Protein AF-A0A8H4V186-F1 (afdb_monomer_lite)

Structure (mmCIF, N/CA/C/O backbone):
data_AF-A0A8H4V186-F1
#
_entry.id   AF-A0A8H4V186-F1
#
loop_
_atom_site.group_PDB
_atom_site.id
_atom_site.type_symbol
_atom_site.label_atom_id
_atom_site.label_alt_id
_atom_site.label_comp_id
_atom_site.label_asym_id
_atom_site.label_entity_id
_atom_site.label_seq_id
_atom_site.pdbx_PDB_ins_code
_atom_site.Cartn_x
_atom_site.Cartn_y
_atom_site.Cartn_z
_atom_site.occupancy
_atom_site.B_iso_or_equiv
_atom_site.auth_seq_id
_atom_site.auth_comp_id
_atom_site.auth_asym_id
_atom_site.auth_atom_id
_atom_site.pdbx_PDB_model_num
ATOM 1 N N . MET A 1 1 ? -5.529 -63.608 -5.246 1.00 42.75 1 MET A N 1
ATOM 2 C CA . MET A 1 1 ? -4.252 -63.054 -4.757 1.00 42.75 1 MET A CA 1
ATOM 3 C C . MET A 1 1 ? -4.586 -61.781 -4.015 1.00 42.75 1 MET A C 1
ATOM 5 O O . MET A 1 1 ? -4.747 -60.733 -4.624 1.00 42.75 1 MET A O 1
ATOM 9 N N . GLU A 1 2 ? -4.836 -61.939 -2.723 1.00 37.94 2 GLU A N 1
ATOM 10 C CA . GLU A 1 2 ? -5.077 -60.856 -1.779 1.00 37.94 2 GLU A CA 1
ATOM 11 C C . GLU A 1 2 ? -3.728 -60.257 -1.381 1.00 37.94 2 GLU A C 1
ATOM 13 O O . GLU A 1 2 ? -2.814 -60.985 -0.999 1.00 37.94 2 GLU A O 1
ATOM 18 N N . THR A 1 3 ? -3.597 -58.937 -1.460 1.00 42.38 3 THR A N 1
ATOM 19 C CA . THR A 1 3 ? -2.503 -58.208 -0.813 1.00 42.38 3 THR A CA 1
ATOM 20 C C . THR A 1 3 ? -3.117 -57.164 0.101 1.00 42.38 3 THR A C 1
ATOM 22 O O . THR A 1 3 ? -3.536 -56.091 -0.327 1.00 42.38 3 THR A O 1
ATOM 25 N N . LEU A 1 4 ? -3.210 -57.564 1.366 1.00 40.91 4 LEU A N 1
ATOM 26 C CA . LEU A 1 4 ? -3.567 -56.777 2.532 1.00 40.91 4 LEU A CA 1
ATOM 27 C C . LEU A 1 4 ? -2.347 -55.930 2.938 1.00 40.91 4 LEU A C 1
ATOM 29 O O . LEU A 1 4 ? -1.274 -56.490 3.154 1.00 40.91 4 LEU A O 1
ATOM 33 N N . ALA A 1 5 ? -2.500 -54.615 3.089 1.00 37.19 5 ALA A N 1
ATOM 34 C CA . ALA A 1 5 ? -1.599 -53.809 3.915 1.00 37.19 5 ALA A CA 1
ATOM 35 C C . ALA A 1 5 ? -2.348 -52.580 4.453 1.00 37.19 5 ALA A C 1
ATOM 37 O O . ALA A 1 5 ? -2.786 -51.709 3.705 1.00 37.19 5 ALA A O 1
ATOM 38 N N . GLN A 1 6 ? -2.533 -52.586 5.771 1.00 40.41 6 GLN A N 1
ATOM 39 C CA . GLN A 1 6 ? -3.163 -51.563 6.606 1.00 40.41 6 GLN A CA 1
ATOM 40 C C . GLN A 1 6 ? -2.211 -50.376 6.904 1.00 40.41 6 GLN A C 1
ATOM 42 O O . GLN A 1 6 ? -1.024 -50.452 6.584 1.00 40.41 6 GLN A O 1
ATOM 47 N N . PRO A 1 7 ? -2.721 -49.268 7.485 1.00 40.41 7 PRO A N 1
ATOM 48 C CA . PRO A 1 7 ? -2.101 -47.946 7.423 1.00 40.41 7 PRO A CA 1
ATOM 49 C C . PRO A 1 7 ? -1.107 -47.690 8.565 1.00 40.41 7 PRO A C 1
ATOM 51 O O . PRO A 1 7 ? -1.318 -48.122 9.695 1.00 40.41 7 PRO A O 1
ATOM 54 N N . TYR A 1 8 ? -0.068 -46.899 8.292 1.00 31.50 8 TYR A N 1
ATOM 55 C CA . TYR A 1 8 ? 0.766 -46.298 9.332 1.00 31.50 8 TYR A CA 1
ATOM 56 C C . TYR A 1 8 ? 0.239 -44.902 9.680 1.00 31.50 8 TYR A C 1
ATOM 58 O O . TYR A 1 8 ? 0.340 -43.971 8.884 1.00 31.50 8 TYR A O 1
ATOM 66 N N . ALA A 1 9 ? -0.291 -44.766 10.894 1.00 36.78 9 ALA A N 1
ATOM 67 C CA . ALA A 1 9 ? -0.361 -43.506 11.618 1.00 36.78 9 ALA A CA 1
ATOM 68 C C . ALA A 1 9 ? 0.677 -43.566 12.746 1.00 36.78 9 ALA A C 1
ATOM 70 O O . ALA A 1 9 ? 0.592 -44.438 13.606 1.00 36.78 9 ALA A O 1
ATOM 71 N N . VAL A 1 10 ? 1.637 -42.640 12.748 1.00 31.62 10 VAL A N 1
ATOM 72 C CA . VAL A 1 10 ? 2.411 -42.276 13.940 1.00 31.62 10 VAL A CA 1
ATOM 73 C C . VAL A 1 10 ? 2.514 -40.757 13.952 1.00 31.62 10 VAL A C 1
ATOM 75 O O . VAL A 1 10 ? 3.173 -40.139 13.121 1.00 31.62 10 VAL A O 1
ATOM 78 N N . SER A 1 11 ? 1.771 -40.173 14.881 1.00 37.28 11 SER A N 1
ATOM 79 C CA . SER A 1 11 ? 1.981 -38.842 15.424 1.00 37.28 11 SER A CA 1
ATOM 80 C C . SER A 1 11 ? 3.366 -38.754 16.059 1.00 37.28 11 SER A C 1
ATOM 82 O O . SER A 1 11 ? 3.640 -39.541 16.961 1.00 37.28 11 SER A O 1
ATOM 84 N N . ASP A 1 12 ? 4.168 -37.758 15.689 1.00 28.86 12 ASP A N 1
ATOM 85 C CA . ASP A 1 12 ? 5.253 -37.286 16.547 1.00 28.86 12 ASP A CA 1
ATOM 86 C C . ASP A 1 12 ? 5.125 -35.781 16.773 1.00 28.86 12 ASP A C 1
ATOM 88 O O . ASP A 1 12 ? 5.196 -34.950 15.868 1.00 28.86 12 ASP A O 1
ATOM 92 N N . SER A 1 13 ? 4.872 -35.470 18.041 1.00 34.59 13 SER A N 1
ATOM 93 C CA . SER A 1 13 ? 4.823 -34.138 18.617 1.00 34.59 13 SER A CA 1
ATOM 94 C C . SER A 1 13 ? 6.245 -33.765 19.018 1.00 34.59 13 SER A C 1
ATOM 96 O O . SER A 1 13 ? 6.800 -34.377 19.926 1.00 34.59 13 SER A O 1
ATOM 98 N N . LEU A 1 14 ? 6.839 -32.758 18.380 1.00 28.94 14 LEU A N 1
ATOM 99 C CA . LEU A 1 14 ? 8.107 -32.187 18.834 1.00 28.94 14 LEU A CA 1
ATOM 100 C C . LEU A 1 14 ? 7.885 -30.761 19.326 1.00 28.94 14 LEU A C 1
ATOM 102 O O . LEU A 1 14 ? 8.044 -29.774 18.612 1.00 28.94 14 LEU A O 1
ATOM 106 N N . SER A 1 15 ? 7.516 -30.692 20.602 1.00 31.23 15 SER A N 1
ATOM 107 C CA . SER A 1 15 ? 7.659 -29.523 21.458 1.00 31.23 15 SER A CA 1
ATOM 108 C C . SER A 1 15 ? 9.146 -29.188 21.594 1.00 31.23 15 SER A C 1
ATOM 110 O O . SER A 1 15 ? 9.894 -29.953 22.199 1.00 31.23 15 SER A O 1
ATOM 112 N N . SER A 1 16 ? 9.588 -28.045 21.066 1.00 30.19 16 SER A N 1
ATOM 113 C CA . SER A 1 16 ? 10.906 -27.490 21.392 1.00 30.19 16 SER A CA 1
ATOM 114 C C . SER A 1 16 ? 10.733 -26.298 22.326 1.00 30.19 16 SER A C 1
ATOM 116 O O . SER A 1 16 ? 10.501 -25.165 21.905 1.00 30.19 16 SER A O 1
ATOM 118 N N . SER A 1 17 ? 10.803 -26.589 23.624 1.00 34.62 17 SER A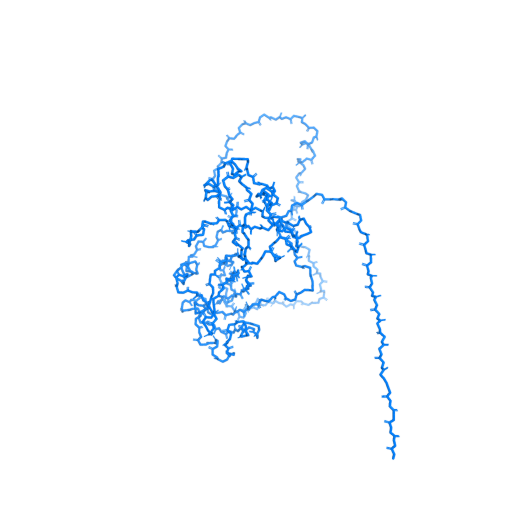 N 1
ATOM 119 C CA . SER A 1 17 ? 10.936 -25.598 24.687 1.00 34.62 17 SER A CA 1
ATOM 120 C C . SER A 1 17 ? 12.365 -25.055 24.682 1.00 34.62 17 SER A C 1
ATOM 122 O O . SER A 1 17 ? 13.283 -25.705 25.172 1.00 34.62 17 SER A O 1
ATOM 124 N N . GLY A 1 18 ? 12.551 -23.859 24.128 1.00 30.62 18 GLY A N 1
ATOM 125 C CA . GLY A 1 18 ? 13.796 -23.097 24.209 1.00 30.62 18 GLY A CA 1
ATOM 126 C C . GLY A 1 18 ? 13.624 -21.881 25.112 1.00 30.62 18 GLY A C 1
ATOM 127 O O . GLY A 1 18 ? 13.241 -20.808 24.656 1.00 30.62 18 GLY A O 1
ATOM 128 N N . TYR A 1 19 ? 13.892 -22.047 26.402 1.00 32.94 19 TYR A N 1
ATOM 129 C CA . TYR A 1 19 ? 14.037 -20.957 27.367 1.00 32.94 19 TYR A CA 1
ATOM 130 C C . TYR A 1 19 ? 15.329 -20.190 27.062 1.00 32.94 19 TYR A C 1
ATOM 132 O O . TYR A 1 19 ? 16.419 -20.716 27.253 1.00 32.94 19 TYR A O 1
ATOM 140 N N . ASN A 1 20 ? 15.215 -18.936 26.624 1.00 33.72 20 ASN A N 1
ATOM 141 C CA . ASN A 1 20 ? 16.343 -18.008 26.578 1.00 33.72 20 ASN A CA 1
ATOM 142 C C . ASN A 1 20 ? 16.031 -16.785 27.442 1.00 33.72 20 ASN A C 1
ATOM 144 O O . ASN A 1 20 ? 15.277 -15.891 27.063 1.00 33.72 20 ASN A O 1
ATOM 148 N N . LEU A 1 21 ? 16.631 -16.788 28.631 1.00 36.50 21 LEU A N 1
ATOM 149 C CA . LEU A 1 21 ? 16.758 -15.639 29.515 1.00 36.50 21 LEU A CA 1
ATOM 150 C C . LEU A 1 21 ? 17.850 -14.725 28.935 1.00 36.50 21 LEU A C 1
ATOM 152 O O . LEU A 1 21 ? 18.996 -15.145 28.800 1.00 36.50 21 LEU A O 1
ATOM 156 N N . GLY A 1 22 ? 17.514 -13.482 28.595 1.00 32.03 22 GLY A N 1
ATOM 157 C CA . GLY A 1 22 ? 18.489 -12.513 28.096 1.00 32.03 22 GLY A CA 1
ATOM 158 C C . GLY A 1 22 ? 17.950 -11.090 28.142 1.00 32.03 22 GLY A C 1
ATOM 159 O O . GLY A 1 22 ? 17.257 -10.656 27.229 1.00 32.03 22 GLY A O 1
ATOM 160 N N . LEU A 1 23 ? 18.264 -10.375 29.226 1.00 37.28 23 LEU A N 1
ATOM 161 C CA . LEU A 1 23 ? 18.124 -8.922 29.337 1.00 37.28 23 LEU A CA 1
ATOM 162 C C . LEU A 1 23 ? 19.010 -8.227 28.290 1.00 37.28 23 LEU A C 1
ATOM 164 O O . LEU A 1 23 ? 20.187 -8.559 28.166 1.00 37.28 23 LEU A O 1
ATOM 168 N N . GLY A 1 24 ? 18.486 -7.200 27.620 1.00 31.08 24 GLY A N 1
ATOM 169 C CA . GLY A 1 24 ? 19.298 -6.321 26.778 1.00 31.08 24 GLY A CA 1
ATOM 170 C C . GLY A 1 24 ? 18.474 -5.312 25.988 1.00 31.08 24 GLY A C 1
ATOM 171 O O . GLY A 1 24 ? 17.996 -5.607 24.901 1.00 31.08 24 GLY A O 1
ATOM 172 N N . MET A 1 25 ? 18.319 -4.116 26.553 1.00 46.72 25 MET A N 1
ATOM 173 C CA . MET A 1 25 ? 17.735 -2.926 25.928 1.00 46.72 25 MET A CA 1
ATOM 174 C C . MET A 1 25 ? 18.516 -2.537 24.653 1.00 46.72 25 MET A C 1
ATOM 176 O O . MET A 1 25 ? 19.736 -2.389 24.721 1.00 46.72 25 MET A O 1
ATOM 180 N N . GLY A 1 26 ? 17.843 -2.319 23.514 1.00 33.12 26 GLY A N 1
ATOM 181 C CA . GLY A 1 26 ? 18.504 -1.830 22.296 1.00 33.12 26 GLY A CA 1
ATOM 182 C C . GLY A 1 26 ? 17.586 -1.608 21.086 1.00 33.12 26 GLY A C 1
ATOM 183 O O . GLY A 1 26 ? 17.086 -2.559 20.505 1.00 33.12 26 GLY A O 1
ATOM 184 N N . SER A 1 27 ? 17.404 -0.331 20.729 1.00 36.41 27 SER A N 1
ATOM 185 C CA . SER A 1 27 ? 17.047 0.255 19.420 1.00 36.41 27 SER A CA 1
ATOM 186 C C . SER A 1 27 ? 16.319 -0.624 18.381 1.00 36.41 27 SER A C 1
ATOM 188 O O . SER A 1 27 ? 16.944 -1.338 17.599 1.00 36.41 27 SER A O 1
ATOM 190 N N . MET A 1 28 ? 14.997 -0.451 18.274 1.00 50.50 28 MET A N 1
ATOM 191 C CA . MET A 1 28 ? 14.173 -0.922 17.152 1.00 50.50 28 MET A CA 1
ATOM 192 C C . MET A 1 28 ? 14.378 -0.049 15.905 1.00 50.50 28 MET A C 1
ATOM 194 O O . MET A 1 28 ? 13.571 0.834 15.655 1.00 50.50 28 MET A O 1
ATOM 198 N N . LEU A 1 29 ? 15.414 -0.294 15.103 1.00 46.28 29 LEU A N 1
ATOM 199 C CA . LEU A 1 29 ? 15.411 0.051 13.674 1.00 46.28 29 LEU A CA 1
ATOM 200 C C . LEU A 1 29 ? 16.256 -0.992 12.929 1.00 46.28 29 LEU A C 1
ATOM 202 O O . LEU A 1 29 ? 17.431 -1.180 13.231 1.00 46.28 29 LEU A O 1
ATOM 206 N N . HIS A 1 30 ? 15.613 -1.664 11.973 1.00 42.31 30 HIS A N 1
ATOM 207 C CA . HIS A 1 30 ? 16.074 -2.807 11.174 1.00 42.31 30 HIS A CA 1
ATOM 208 C C . HIS A 1 30 ? 16.223 -4.145 11.907 1.00 42.31 30 HIS A C 1
ATOM 210 O O . HIS A 1 30 ? 17.310 -4.589 12.279 1.00 42.31 30 HIS A O 1
ATOM 216 N N . THR A 1 31 ? 15.104 -4.868 11.988 1.00 37.19 31 THR A N 1
ATOM 217 C CA . THR A 1 31 ? 15.139 -6.323 12.104 1.00 37.19 31 THR A CA 1
ATOM 218 C C . THR A 1 31 ? 15.677 -6.878 10.779 1.00 37.19 31 THR A C 1
ATOM 220 O O . THR A 1 31 ? 15.040 -6.820 9.729 1.00 37.19 31 THR A O 1
ATOM 223 N N . HIS A 1 32 ? 16.910 -7.382 10.786 1.00 43.81 32 HIS A N 1
ATOM 224 C CA . HIS A 1 32 ? 17.361 -8.250 9.708 1.00 43.81 32 HIS A CA 1
ATOM 225 C C . HIS A 1 32 ? 16.544 -9.539 9.799 1.00 43.81 32 HIS A C 1
ATOM 227 O O . HIS A 1 32 ? 16.705 -10.308 10.745 1.00 43.81 32 HIS A O 1
ATOM 233 N N . SER A 1 33 ? 15.642 -9.704 8.830 1.00 43.59 33 SER A N 1
ATOM 234 C CA . SER A 1 33 ? 14.854 -10.900 8.528 1.00 43.59 33 SER A CA 1
ATOM 235 C C . SER A 1 33 ? 15.490 -12.187 9.069 1.00 43.59 33 SER A C 1
ATOM 237 O O . SER A 1 33 ? 16.591 -12.594 8.679 1.00 43.59 33 SER A O 1
ATOM 239 N N . SER A 1 34 ? 14.797 -12.830 10.005 1.00 49.25 34 SER A N 1
ATOM 240 C CA . SER A 1 34 ? 15.124 -14.161 10.497 1.00 49.25 34 SER A CA 1
ATOM 241 C C . SER A 1 34 ? 14.909 -15.181 9.377 1.00 49.25 34 SER A C 1
ATOM 243 O O . SER A 1 34 ? 13.804 -15.666 9.197 1.00 49.25 34 SER A O 1
ATOM 245 N N . LYS A 1 35 ? 15.985 -15.448 8.629 1.00 47.91 35 LYS A N 1
ATOM 246 C CA . LYS A 1 35 ? 16.381 -16.570 7.742 1.00 47.91 35 LYS A CA 1
ATOM 247 C C . LYS A 1 35 ? 15.391 -17.591 7.141 1.00 47.91 35 LYS A C 1
ATOM 249 O O . LYS A 1 35 ? 15.849 -18.277 6.238 1.00 47.91 35 LYS A O 1
ATOM 254 N N . TRP A 1 36 ? 14.126 -17.739 7.527 1.00 43.75 36 TRP A N 1
ATOM 255 C CA . TRP A 1 36 ? 13.237 -18.771 6.972 1.00 43.75 36 TRP A CA 1
ATOM 256 C C . TRP A 1 36 ? 11.756 -18.372 6.968 1.00 43.75 36 TRP A C 1
ATOM 258 O O . TRP A 1 36 ? 10.909 -19.025 7.563 1.00 43.75 36 TRP A O 1
ATOM 268 N N . THR A 1 37 ? 11.451 -17.333 6.206 1.00 42.53 37 THR A N 1
ATOM 269 C CA . THR A 1 37 ? 10.237 -17.241 5.387 1.00 42.53 37 THR A CA 1
ATOM 270 C C . THR A 1 37 ? 10.683 -16.551 4.102 1.00 42.53 37 THR A C 1
ATOM 272 O O . THR A 1 37 ? 11.298 -15.485 4.194 1.00 42.53 37 THR A O 1
ATOM 275 N N . PRO A 1 38 ? 10.498 -17.136 2.903 1.00 50.81 38 PRO A N 1
ATOM 276 C CA . PRO A 1 38 ? 10.760 -16.388 1.685 1.00 50.81 38 PRO A CA 1
ATOM 277 C C . PRO A 1 38 ? 9.800 -15.201 1.699 1.00 50.81 38 PRO A C 1
ATOM 279 O O . PRO A 1 38 ? 8.596 -15.375 1.535 1.00 50.81 38 PRO A O 1
ATOM 282 N N . VAL A 1 39 ? 10.324 -14.005 1.982 1.00 56.41 39 VAL A N 1
ATOM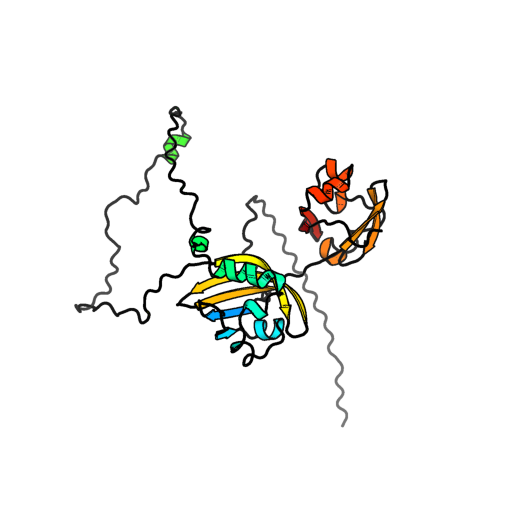 283 C CA . VAL A 1 39 ? 9.559 -12.771 1.811 1.00 56.41 39 VAL A CA 1
ATOM 284 C C . VAL A 1 39 ? 9.102 -12.789 0.362 1.00 56.41 39 VAL A C 1
ATOM 286 O O . VAL A 1 39 ? 9.916 -13.052 -0.530 1.00 56.41 39 VAL A O 1
ATOM 289 N N . SER A 1 40 ? 7.806 -12.594 0.139 1.00 73.75 40 SER A N 1
ATOM 290 C CA . SER A 1 40 ? 7.198 -12.624 -1.185 1.00 73.75 40 SER A CA 1
ATOM 291 C C . SER A 1 40 ? 7.657 -11.413 -2.021 1.00 73.75 40 SER A C 1
ATOM 293 O O . SER A 1 40 ? 6.878 -10.513 -2.311 1.00 73.75 40 SER A O 1
ATOM 295 N N . GLN A 1 41 ? 8.946 -11.360 -2.368 1.00 91.75 41 GLN A N 1
ATOM 296 C CA . GLN A 1 41 ? 9.604 -10.241 -3.035 1.00 91.75 41 GLN A CA 1
ATOM 297 C C . GLN A 1 41 ? 9.479 -10.374 -4.551 1.00 91.75 41 GLN A C 1
ATOM 299 O O . GLN A 1 41 ? 10.138 -11.202 -5.197 1.00 91.75 41 GLN A O 1
ATOM 304 N N . ALA A 1 42 ? 8.665 -9.509 -5.139 1.00 94.94 42 ALA A N 1
ATOM 305 C CA . ALA A 1 42 ? 8.644 -9.312 -6.574 1.00 94.94 42 ALA A CA 1
ATOM 306 C C . ALA A 1 42 ? 9.863 -8.466 -6.971 1.00 94.94 42 ALA A C 1
ATOM 308 O O . ALA A 1 42 ? 10.032 -7.335 -6.514 1.00 94.94 42 ALA A O 1
ATOM 309 N N . VAL A 1 43 ? 10.733 -9.021 -7.815 1.00 96.56 43 VAL A N 1
ATOM 310 C CA . VAL A 1 43 ? 11.964 -8.353 -8.249 1.00 96.56 43 VAL A CA 1
ATOM 311 C C . VAL A 1 43 ? 11.879 -8.039 -9.730 1.00 96.56 43 VAL A C 1
ATOM 313 O O . VAL A 1 43 ? 11.714 -8.943 -10.552 1.00 96.56 43 VAL A O 1
ATOM 316 N N . PHE A 1 44 ? 12.078 -6.768 -10.072 1.00 97.38 44 PHE A N 1
ATOM 317 C CA . PHE A 1 44 ? 12.124 -6.302 -11.454 1.00 97.38 44 PHE A CA 1
ATOM 318 C C . PHE A 1 44 ? 13.455 -5.641 -11.772 1.00 97.38 44 PHE A C 1
ATOM 320 O O . PHE A 1 44 ? 14.111 -5.026 -10.928 1.00 97.38 44 PHE A O 1
ATOM 327 N N . ARG A 1 45 ? 13.826 -5.718 -13.044 1.00 97.44 45 ARG A N 1
ATOM 328 C CA . ARG A 1 45 ? 14.852 -4.875 -13.637 1.00 97.44 45 ARG A CA 1
ATOM 329 C C . ARG A 1 45 ? 14.230 -4.086 -14.767 1.00 97.44 45 ARG A C 1
ATOM 331 O O . ARG A 1 45 ? 13.610 -4.684 -15.641 1.00 97.44 45 ARG A O 1
ATOM 338 N N . THR A 1 46 ? 14.460 -2.784 -14.789 1.00 97.88 46 THR A N 1
ATOM 339 C CA . THR A 1 46 ? 13.973 -1.900 -15.850 1.00 97.88 46 THR A CA 1
ATOM 340 C C . THR A 1 46 ? 15.119 -1.137 -16.494 1.00 97.88 46 THR A C 1
ATOM 342 O O . THR A 1 46 ? 16.243 -1.089 -15.978 1.00 97.88 46 THR A O 1
ATOM 345 N N . GLU A 1 47 ? 14.820 -0.487 -17.611 1.00 95.75 47 GLU A N 1
ATOM 346 C CA . GLU A 1 47 ? 15.636 0.612 -18.122 1.00 95.75 47 GLU A CA 1
ATOM 347 C C . GLU A 1 47 ? 15.702 1.773 -17.109 1.00 95.75 47 GLU A C 1
ATOM 349 O O . GLU A 1 47 ? 14.858 1.888 -16.216 1.00 95.75 47 GLU A O 1
ATOM 354 N N . ALA A 1 48 ? 16.727 2.626 -17.216 1.00 92.44 48 ALA A N 1
ATOM 355 C CA . ALA A 1 48 ? 16.924 3.760 -16.301 1.00 92.44 48 ALA A CA 1
ATOM 356 C C . ALA A 1 48 ? 16.042 4.979 -16.611 1.00 92.44 48 ALA A C 1
ATOM 358 O O . ALA A 1 48 ? 15.888 5.856 -15.759 1.00 92.44 48 ALA A O 1
ATOM 359 N N . LYS A 1 49 ? 15.495 5.056 -17.826 1.00 92.50 49 LYS A N 1
ATOM 360 C CA . LYS A 1 49 ? 14.731 6.201 -18.333 1.00 92.50 49 LYS A CA 1
ATOM 361 C C . LYS A 1 49 ? 13.289 5.800 -18.605 1.00 92.50 49 LYS A C 1
ATOM 363 O O . LYS A 1 49 ? 13.008 4.618 -18.787 1.00 92.50 49 LYS A O 1
ATOM 368 N N . ALA A 1 50 ? 12.410 6.797 -18.678 1.00 94.00 50 ALA A N 1
ATOM 369 C CA . ALA A 1 50 ? 11.035 6.614 -19.125 1.00 94.00 50 ALA A CA 1
ATOM 370 C C . ALA A 1 50 ? 10.993 5.875 -20.483 1.00 94.00 50 ALA A C 1
ATOM 372 O O . ALA A 1 50 ? 11.825 6.169 -21.347 1.00 94.00 50 ALA A O 1
ATOM 373 N N . PRO A 1 51 ? 10.061 4.924 -20.675 1.00 95.69 51 PRO A N 1
ATOM 374 C CA . PRO A 1 51 ? 8.937 4.586 -19.793 1.00 95.69 51 PRO A CA 1
ATOM 375 C C . PRO A 1 51 ? 9.278 3.541 -18.708 1.00 95.69 51 PRO A C 1
ATOM 377 O O . PRO A 1 51 ? 8.375 2.914 -18.167 1.00 95.69 51 PRO A O 1
ATOM 380 N N . TRP A 1 52 ? 10.559 3.329 -18.381 1.00 97.00 52 TRP A N 1
ATOM 381 C CA . TRP A 1 52 ? 11.036 2.312 -17.430 1.00 97.00 52 TRP A CA 1
ATOM 382 C C . TRP A 1 52 ? 10.519 0.916 -17.778 1.00 97.00 52 TRP A C 1
ATOM 384 O O . TRP A 1 52 ? 9.988 0.189 -16.934 1.00 97.00 52 TRP A O 1
ATOM 394 N N . THR A 1 53 ? 10.674 0.556 -19.052 1.00 97.62 53 THR A N 1
ATOM 395 C CA . THR A 1 53 ? 10.308 -0.757 -19.579 1.00 97.62 53 THR A CA 1
ATOM 396 C C . THR A 1 53 ? 11.001 -1.851 -18.781 1.00 97.62 53 THR A C 1
ATOM 398 O O . THR A 1 53 ? 12.208 -1.778 -18.510 1.00 97.62 53 THR A O 1
ATOM 401 N N . ILE A 1 54 ? 10.243 -2.872 -18.396 1.00 97.75 54 ILE A N 1
ATOM 402 C CA . ILE A 1 54 ? 10.765 -4.024 -17.672 1.00 97.75 54 ILE A CA 1
ATOM 403 C C . ILE A 1 54 ? 11.619 -4.861 -18.629 1.00 97.75 54 ILE A C 1
ATOM 405 O O . ILE A 1 54 ? 11.178 -5.308 -19.677 1.00 97.75 54 ILE A O 1
ATOM 409 N N . ILE A 1 55 ? 12.863 -5.110 -18.245 1.00 96.12 55 ILE A N 1
ATOM 410 C CA . ILE A 1 55 ? 13.818 -5.945 -18.982 1.00 96.12 55 ILE A CA 1
ATOM 411 C C . ILE A 1 55 ? 13.713 -7.398 -18.508 1.00 96.12 55 ILE A C 1
ATOM 413 O O . ILE A 1 55 ? 13.841 -8.342 -19.288 1.00 96.12 55 ILE A O 1
ATOM 417 N N . SER A 1 56 ? 13.500 -7.588 -17.206 1.00 95.81 56 SER A N 1
ATOM 418 C CA . SER A 1 56 ? 13.378 -8.906 -16.587 1.00 95.81 56 SER A CA 1
ATOM 419 C C . SER A 1 56 ? 12.628 -8.825 -15.264 1.00 95.81 56 SER A C 1
ATOM 421 O O . SER A 1 56 ? 12.743 -7.827 -14.555 1.00 95.81 56 SER A O 1
ATOM 423 N N . ALA A 1 57 ? 11.955 -9.909 -14.900 1.00 96.62 57 ALA A N 1
ATOM 424 C CA . ALA A 1 57 ? 11.312 -10.096 -13.606 1.00 96.62 57 ALA A CA 1
ATOM 425 C C . ALA A 1 57 ? 11.577 -11.523 -13.103 1.00 96.62 57 ALA A C 1
ATOM 427 O O . ALA A 1 57 ? 11.856 -12.410 -13.920 1.00 96.62 57 ALA A O 1
ATOM 428 N N . ASN A 1 58 ? 11.516 -11.742 -11.788 1.00 95.44 58 ASN A N 1
ATOM 429 C CA . ASN A 1 58 ? 11.497 -13.095 -11.227 1.00 95.44 58 ASN A CA 1
ATOM 430 C C . ASN A 1 58 ? 10.109 -13.745 -11.381 1.00 95.44 58 ASN A C 1
ATOM 432 O O . ASN A 1 58 ? 9.111 -13.069 -11.637 1.00 95.44 58 ASN A O 1
ATOM 436 N N . ASP A 1 59 ? 10.042 -15.065 -11.210 1.00 94.00 59 ASP A N 1
ATOM 437 C CA . ASP A 1 59 ? 8.787 -15.813 -11.366 1.00 94.00 59 ASP A CA 1
ATOM 438 C C . ASP A 1 59 ? 7.737 -15.377 -10.341 1.00 94.00 59 ASP A C 1
ATOM 440 O O . ASP A 1 59 ? 6.556 -15.287 -10.662 1.00 94.00 59 ASP A O 1
ATOM 444 N N . LEU A 1 60 ? 8.168 -15.007 -9.131 1.00 92.88 60 LEU A N 1
ATOM 445 C CA . LEU A 1 60 ? 7.260 -14.504 -8.108 1.00 92.88 60 LEU A CA 1
ATOM 446 C C . LEU A 1 60 ? 6.593 -13.185 -8.515 1.00 92.88 60 LEU A C 1
ATOM 448 O O . LEU A 1 60 ? 5.397 -13.039 -8.304 1.00 92.88 60 LEU A O 1
ATOM 452 N N . ALA A 1 61 ? 7.311 -12.255 -9.148 1.00 94.88 61 ALA A N 1
ATOM 453 C CA . ALA A 1 61 ? 6.690 -11.063 -9.720 1.00 94.88 61 ALA A CA 1
ATOM 454 C C . ALA A 1 61 ? 5.626 -11.429 -10.766 1.00 94.88 61 ALA A C 1
ATOM 456 O O . ALA A 1 61 ? 4.526 -10.882 -10.758 1.00 94.88 61 ALA A O 1
ATOM 457 N N . CYS A 1 62 ? 5.922 -12.393 -11.638 1.00 94.81 62 CYS A N 1
ATOM 458 C CA . CYS A 1 62 ? 4.964 -12.863 -12.638 1.00 94.81 62 CYS A CA 1
ATOM 459 C C . CYS A 1 62 ? 3.698 -13.445 -11.980 1.00 94.81 62 CYS A C 1
ATOM 461 O O . CYS A 1 62 ? 2.587 -13.138 -12.409 1.00 94.81 62 CYS A O 1
ATOM 463 N N . LEU A 1 63 ? 3.859 -14.214 -10.896 1.00 92.69 63 LEU A N 1
ATOM 464 C CA . LEU A 1 63 ? 2.754 -14.773 -10.110 1.00 92.69 63 LEU A CA 1
ATOM 465 C C . LEU A 1 63 ? 1.941 -13.692 -9.385 1.00 92.69 63 LEU A C 1
ATOM 467 O O . LEU A 1 63 ? 0.723 -13.656 -9.534 1.00 92.69 63 LEU A O 1
ATOM 471 N N . VAL A 1 64 ? 2.600 -12.796 -8.641 1.00 90.56 64 VAL A N 1
ATOM 472 C CA . VAL A 1 64 ? 1.952 -11.731 -7.853 1.00 90.56 64 VAL A CA 1
ATOM 473 C C . VAL A 1 64 ? 1.116 -10.820 -8.747 1.00 90.56 64 VAL A C 1
ATOM 475 O O . VAL A 1 64 ? -0.008 -10.476 -8.390 1.00 90.56 64 VAL A O 1
ATOM 478 N N . PHE A 1 65 ? 1.635 -10.457 -9.921 1.00 92.00 65 PHE A N 1
ATOM 479 C CA . PHE A 1 65 ? 0.953 -9.541 -10.834 1.00 92.00 65 PHE A CA 1
ATOM 480 C C . PHE A 1 65 ? 0.086 -10.241 -11.885 1.00 92.00 65 PHE A C 1
ATOM 482 O O . PHE A 1 65 ? -0.621 -9.555 -12.621 1.00 92.00 65 PHE A O 1
ATOM 489 N N . GLY A 1 66 ? 0.089 -11.577 -11.948 1.00 93.19 66 GLY A N 1
ATOM 490 C CA . GLY A 1 66 ? -0.727 -12.350 -12.888 1.00 93.19 66 GLY A CA 1
ATOM 491 C C . GLY A 1 66 ? -0.347 -12.122 -14.354 1.00 93.19 66 GLY A C 1
ATOM 492 O O . GLY A 1 66 ? -1.225 -12.009 -15.207 1.00 93.19 66 GLY A O 1
ATOM 493 N N . VAL A 1 67 ? 0.950 -12.003 -14.647 1.00 93.75 67 VAL A N 1
ATOM 494 C CA . VAL A 1 67 ? 1.484 -11.738 -15.994 1.00 93.75 67 VAL A CA 1
ATOM 495 C C . VAL A 1 67 ? 2.485 -12.810 -16.401 1.00 93.75 67 VAL A C 1
ATOM 497 O O . VAL A 1 67 ? 3.226 -13.325 -15.567 1.00 93.75 67 VAL A O 1
ATOM 500 N N . THR A 1 68 ? 2.561 -13.144 -17.690 1.00 94.44 68 THR A N 1
ATOM 501 C CA . THR A 1 68 ? 3.596 -14.073 -18.163 1.00 94.44 68 THR A CA 1
ATOM 502 C C . THR A 1 68 ? 4.959 -13.388 -18.264 1.00 94.44 68 THR A C 1
ATOM 504 O O . THR A 1 68 ? 5.066 -12.178 -18.476 1.00 94.44 68 THR A O 1
ATOM 507 N N . GLN A 1 69 ? 6.036 -14.177 -18.226 1.00 92.00 69 GLN A N 1
ATOM 508 C CA . GLN A 1 69 ? 7.396 -13.654 -18.394 1.00 92.00 69 GLN A CA 1
ATOM 509 C C . GLN A 1 69 ? 7.624 -12.983 -19.766 1.00 92.00 69 GLN A C 1
ATOM 511 O O . GLN A 1 69 ? 8.498 -12.126 -19.908 1.00 92.00 69 GLN A O 1
ATOM 516 N N . SER A 1 70 ? 6.859 -13.370 -20.790 1.00 92.75 70 SER A N 1
ATOM 517 C CA . SER A 1 70 ? 6.949 -12.777 -22.130 1.00 92.75 70 SER A CA 1
ATOM 518 C C . SER A 1 70 ? 6.224 -11.431 -22.230 1.00 92.75 70 SER A C 1
ATOM 520 O O . SER A 1 70 ? 6.692 -10.522 -22.918 1.00 92.75 70 SER A O 1
ATOM 522 N N . GLU A 1 71 ? 5.107 -11.290 -21.517 1.00 93.12 71 GLU A N 1
ATOM 523 C CA . GLU A 1 71 ? 4.316 -10.063 -21.463 1.00 93.12 71 GLU A CA 1
ATOM 524 C C . GLU A 1 71 ? 4.971 -9.028 -20.563 1.00 93.12 71 GLU A C 1
ATOM 526 O O . GLU A 1 71 ? 5.076 -7.873 -20.964 1.00 93.12 71 GLU A O 1
ATOM 531 N N . VAL A 1 72 ? 5.473 -9.440 -19.391 1.00 94.44 72 VAL A N 1
ATOM 532 C CA . VAL A 1 72 ? 6.035 -8.515 -18.398 1.00 94.44 72 VAL A CA 1
ATOM 533 C C . VAL A 1 72 ? 7.158 -7.667 -18.992 1.00 94.44 72 VAL A C 1
ATOM 535 O O . VAL A 1 72 ? 7.251 -6.489 -18.685 1.00 94.44 72 VAL A O 1
ATOM 538 N N . ARG A 1 73 ? 7.947 -8.215 -19.929 1.00 93.38 73 ARG A N 1
ATOM 539 C CA . ARG A 1 73 ? 9.053 -7.504 -20.597 1.00 93.38 73 ARG A CA 1
ATOM 540 C C . ARG A 1 73 ? 8.617 -6.408 -21.580 1.00 93.38 73 ARG A C 1
ATOM 542 O O . ARG A 1 73 ? 9.457 -5.684 -22.103 1.00 93.38 73 ARG A O 1
ATOM 549 N N . LYS A 1 74 ? 7.323 -6.315 -21.886 1.00 92.69 74 LYS A N 1
ATOM 550 C CA . LYS A 1 74 ? 6.743 -5.289 -22.766 1.00 92.69 74 LYS A CA 1
ATOM 551 C C . LYS A 1 74 ? 6.060 -4.171 -21.976 1.00 92.69 74 LYS A C 1
ATOM 553 O O . LYS A 1 74 ? 5.615 -3.200 -22.578 1.00 92.69 74 LYS A O 1
ATOM 558 N N . LEU A 1 75 ? 5.950 -4.319 -20.656 1.00 95.25 75 LEU A N 1
ATOM 559 C CA . LEU A 1 75 ? 5.248 -3.382 -19.789 1.00 95.25 75 LEU A CA 1
ATOM 560 C C . LEU A 1 75 ? 6.207 -2.343 -19.204 1.00 95.25 75 LEU A C 1
ATOM 562 O O . LEU A 1 75 ? 7.383 -2.617 -18.945 1.00 95.25 75 LEU A O 1
ATOM 566 N N . SER A 1 76 ? 5.671 -1.151 -18.956 1.00 97.00 76 SER A N 1
ATOM 567 C CA . SER A 1 76 ? 6.281 -0.195 -18.037 1.00 97.00 76 SER A CA 1
ATOM 568 C C . SER A 1 76 ? 6.099 -0.683 -16.602 1.00 97.00 76 SER A C 1
ATOM 570 O O . SER A 1 76 ? 5.049 -1.225 -16.258 1.00 97.00 76 SER A O 1
ATOM 572 N N . ILE A 1 77 ? 7.078 -0.428 -15.733 1.00 97.25 77 ILE A N 1
ATOM 573 C CA . ILE A 1 77 ? 6.909 -0.646 -14.289 1.00 97.25 77 ILE A CA 1
ATOM 574 C C . ILE A 1 77 ? 5.779 0.201 -13.687 1.00 97.25 77 ILE A C 1
ATOM 576 O O . ILE A 1 77 ? 5.245 -0.137 -12.641 1.00 97.25 77 ILE A O 1
ATOM 580 N N . LEU A 1 78 ? 5.363 1.283 -14.345 1.00 96.88 78 LEU A N 1
ATOM 581 C CA . LEU A 1 78 ? 4.233 2.089 -13.886 1.00 96.88 78 LEU A CA 1
ATOM 582 C C . LEU A 1 78 ? 2.901 1.345 -14.018 1.00 96.88 78 LEU A C 1
ATOM 584 O O . LEU A 1 78 ? 1.957 1.679 -13.310 1.00 96.88 78 LEU A O 1
ATOM 588 N N . GLU A 1 79 ? 2.819 0.320 -14.874 1.00 94.75 79 GLU A N 1
ATOM 589 C CA . GLU A 1 79 ? 1.593 -0.466 -15.041 1.00 94.75 79 GLU A CA 1
ATOM 590 C C . GLU A 1 79 ? 1.249 -1.311 -13.814 1.00 94.75 79 GLU A C 1
ATOM 592 O O . GLU A 1 79 ? 0.088 -1.666 -13.640 1.00 94.75 79 GLU A O 1
ATOM 597 N N . VAL A 1 80 ? 2.222 -1.597 -12.938 1.00 94.75 80 VAL A N 1
ATOM 598 C CA . VAL A 1 80 ? 1.943 -2.286 -11.667 1.00 94.75 80 VAL A CA 1
ATOM 599 C C . VAL A 1 80 ? 1.420 -1.346 -10.578 1.00 94.75 80 VAL A C 1
ATOM 601 O O . VAL A 1 80 ? 1.031 -1.804 -9.507 1.00 94.75 80 VAL A O 1
ATOM 604 N N . VAL A 1 81 ? 1.412 -0.035 -10.833 1.00 96.50 81 VAL A N 1
ATOM 605 C CA . VAL A 1 81 ? 0.990 1.012 -9.898 1.00 96.50 81 VAL A CA 1
ATOM 606 C C . VAL A 1 81 ? -0.378 1.545 -10.307 1.00 96.50 81 VAL A C 1
ATOM 608 O O . VAL A 1 81 ? -0.646 1.760 -11.496 1.00 96.50 81 VAL A O 1
ATOM 611 N N . GLN A 1 82 ? -1.240 1.789 -9.320 1.00 96.56 82 GLN A N 1
ATOM 612 C CA . GLN A 1 82 ? -2.540 2.416 -9.559 1.00 96.56 82 GLN A CA 1
ATOM 613 C C . GLN A 1 82 ? -2.376 3.806 -10.183 1.00 96.56 82 GLN A C 1
ATOM 615 O O . GLN A 1 82 ? -1.425 4.535 -9.881 1.00 96.56 82 GLN A O 1
ATOM 620 N N . VAL A 1 83 ? -3.293 4.158 -11.085 1.00 95.19 83 VAL A N 1
ATOM 621 C CA . VAL A 1 83 ? -3.179 5.313 -11.991 1.00 95.19 83 VAL A CA 1
ATOM 622 C C . VAL A 1 83 ? -2.919 6.613 -11.229 1.00 95.19 83 VAL A C 1
ATOM 624 O O . VAL A 1 83 ? -2.056 7.400 -11.617 1.00 95.19 83 VAL A O 1
ATOM 627 N N . GLU A 1 84 ? -3.584 6.790 -10.094 1.00 94.81 84 GLU A N 1
ATOM 628 C CA . GLU A 1 84 ? -3.542 7.974 -9.239 1.00 94.81 84 GLU A CA 1
ATOM 629 C C . GLU A 1 84 ? -2.143 8.235 -8.668 1.00 94.81 84 GLU A C 1
ATOM 631 O O . GLU A 1 84 ? -1.773 9.380 -8.407 1.00 94.81 84 GLU A O 1
ATOM 636 N N . ARG A 1 85 ? -1.332 7.183 -8.487 1.00 95.50 85 ARG A N 1
ATOM 637 C CA . ARG A 1 85 ? 0.015 7.290 -7.911 1.00 95.50 85 ARG A CA 1
ATOM 638 C C . ARG A 1 85 ? 1.131 7.254 -8.961 1.00 95.50 85 ARG A C 1
ATOM 640 O O . ARG A 1 85 ? 2.284 7.522 -8.616 1.00 95.50 85 ARG A O 1
ATOM 647 N N . ARG A 1 86 ? 0.825 6.998 -10.240 1.00 96.50 86 ARG A N 1
ATOM 648 C CA . ARG A 1 86 ? 1.838 6.908 -11.313 1.00 96.50 86 ARG A CA 1
ATOM 649 C C . ARG A 1 86 ? 2.648 8.196 -11.450 1.00 96.50 86 ARG A C 1
ATOM 651 O O . ARG A 1 86 ? 3.871 8.136 -11.410 1.00 96.50 86 ARG A O 1
ATOM 658 N N . GLN A 1 87 ? 1.991 9.356 -11.500 1.00 96.25 87 GLN A N 1
ATOM 659 C CA . GLN A 1 87 ? 2.673 10.650 -11.652 1.00 96.25 87 GLN A CA 1
ATOM 660 C C . GLN A 1 87 ? 3.623 10.959 -10.483 1.00 96.25 87 GLN A C 1
ATOM 662 O O . GLN A 1 87 ? 4.726 11.474 -10.677 1.00 96.25 87 GLN A O 1
ATOM 667 N N . TRP A 1 88 ? 3.221 10.610 -9.256 1.00 95.19 88 TRP A N 1
ATOM 668 C CA . TRP A 1 88 ? 4.088 10.738 -8.084 1.00 95.19 88 TRP A CA 1
ATOM 669 C C . TRP A 1 88 ? 5.341 9.866 -8.224 1.00 95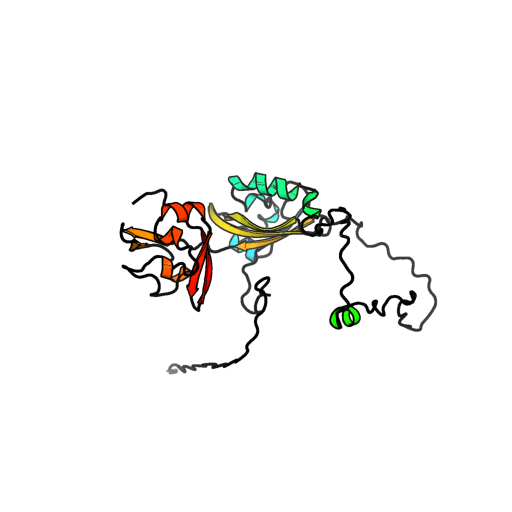.19 88 TRP A C 1
ATOM 671 O O . TRP A 1 88 ? 6.451 10.335 -7.962 1.00 95.19 88 TRP A O 1
ATOM 681 N N . LEU A 1 89 ? 5.176 8.614 -8.665 1.00 96.50 89 LEU A N 1
ATOM 682 C CA . LEU A 1 89 ? 6.292 7.691 -8.848 1.00 96.50 89 LEU A CA 1
ATOM 683 C C . LEU A 1 89 ? 7.230 8.184 -9.956 1.00 96.50 89 LEU A C 1
ATOM 685 O O . LEU A 1 89 ? 8.439 8.229 -9.751 1.00 96.50 89 LEU A O 1
ATOM 689 N N . GLU A 1 90 ? 6.693 8.625 -11.092 1.00 95.50 90 GLU A N 1
ATOM 690 C CA . GLU A 1 90 ? 7.481 9.216 -12.179 1.00 95.50 90 GLU A CA 1
ATOM 691 C C . GLU A 1 90 ? 8.331 10.392 -11.697 1.00 95.50 90 GLU A C 1
ATOM 693 O O . GLU A 1 90 ? 9.535 10.429 -11.960 1.00 95.50 90 GLU A O 1
ATOM 698 N N . SER A 1 91 ? 7.732 11.317 -10.941 1.00 94.06 91 SER A N 1
ATOM 699 C CA . SER A 1 91 ? 8.450 12.460 -10.376 1.00 94.06 91 SER A CA 1
ATOM 700 C C . SER A 1 91 ? 9.607 12.011 -9.484 1.00 94.06 91 SER A C 1
ATOM 702 O O . SER A 1 91 ? 10.703 12.554 -9.602 1.00 94.06 91 SER A O 1
ATOM 704 N N . LYS A 1 92 ? 9.404 10.998 -8.632 1.00 93.06 92 LYS A N 1
ATOM 705 C CA . LYS A 1 92 ? 10.465 10.441 -7.776 1.00 93.06 92 LYS A CA 1
ATOM 706 C C . LYS A 1 92 ? 11.585 9.777 -8.576 1.00 93.06 92 LYS A C 1
ATOM 708 O O . LYS A 1 92 ? 12.751 9.888 -8.212 1.00 93.06 92 LYS A O 1
ATOM 713 N N . LEU A 1 93 ? 11.257 9.102 -9.675 1.00 93.31 93 LEU A N 1
ATOM 714 C CA . LEU A 1 93 ? 12.252 8.456 -10.534 1.00 93.31 93 LEU A CA 1
ATOM 715 C C . LEU A 1 93 ? 13.050 9.451 -11.378 1.00 93.31 93 LEU A C 1
ATOM 717 O O . LEU A 1 93 ? 14.186 9.144 -11.751 1.00 93.31 93 LEU A O 1
ATOM 721 N N . GLN A 1 94 ? 12.467 10.602 -11.714 1.00 89.56 94 GLN A N 1
ATOM 722 C CA . GLN A 1 94 ? 13.116 11.656 -12.496 1.00 89.56 94 GLN A CA 1
ATOM 723 C C . GLN A 1 94 ? 13.959 12.603 -11.638 1.00 89.56 94 GLN A C 1
ATOM 725 O O . GLN A 1 94 ? 14.939 13.147 -12.148 1.00 89.56 94 GLN A O 1
ATOM 730 N N . ASP A 1 95 ? 13.615 12.787 -10.362 1.00 76.38 95 ASP A N 1
ATOM 731 C CA . ASP A 1 95 ? 14.276 13.757 -9.491 1.00 76.38 95 ASP A CA 1
ATOM 732 C C . ASP A 1 95 ? 15.763 13.398 -9.252 1.00 76.38 95 ASP A C 1
ATOM 734 O O . ASP A 1 95 ? 16.073 12.354 -8.657 1.00 76.38 95 ASP A O 1
ATOM 738 N N . PRO A 1 96 ? 16.716 14.246 -9.698 1.00 60.97 96 PRO A N 1
ATOM 739 C CA . PRO A 1 96 ? 18.142 14.041 -9.462 1.00 60.97 96 PRO A CA 1
ATOM 740 C C . PRO A 1 96 ? 18.549 14.281 -7.999 1.00 60.97 96 PRO A C 1
ATOM 742 O O . PRO A 1 96 ? 19.651 13.900 -7.615 1.00 60.97 96 PRO A O 1
ATOM 745 N N . THR A 1 97 ? 17.700 14.904 -7.173 1.00 55.78 97 THR A N 1
ATOM 746 C CA . THR A 1 97 ? 17.990 15.199 -5.757 1.00 55.78 97 THR A CA 1
ATOM 747 C C . THR A 1 97 ? 17.738 14.025 -4.815 1.00 55.78 97 THR A C 1
ATOM 749 O O . THR A 1 97 ? 18.188 14.050 -3.669 1.00 55.78 97 THR A O 1
ATOM 752 N N . THR A 1 98 ? 17.147 12.939 -5.314 1.00 54.62 98 THR A N 1
ATOM 753 C CA . THR A 1 98 ? 17.061 11.646 -4.616 1.00 54.62 98 THR A CA 1
ATOM 754 C C . THR A 1 98 ? 18.445 11.068 -4.250 1.00 54.62 98 THR A C 1
ATOM 756 O O . THR A 1 98 ? 18.559 10.205 -3.387 1.00 54.62 98 THR A O 1
ATOM 759 N N . ASP A 1 99 ? 19.521 11.650 -4.797 1.00 44.81 99 ASP A N 1
ATOM 760 C CA . ASP A 1 99 ? 20.919 11.545 -4.346 1.00 44.81 99 ASP A CA 1
ATOM 761 C C . ASP A 1 99 ? 21.156 11.890 -2.847 1.00 44.81 99 ASP A C 1
ATOM 763 O O . ASP A 1 99 ? 22.260 11.663 -2.333 1.00 44.81 99 ASP A O 1
ATOM 767 N N . ALA A 1 100 ? 20.194 12.509 -2.144 1.00 42.34 100 ALA A N 1
ATOM 768 C CA . ALA A 1 100 ? 20.439 13.207 -0.877 1.00 42.34 100 ALA A CA 1
ATOM 769 C C . ALA A 1 100 ? 19.889 12.558 0.405 1.00 42.34 100 ALA A C 1
ATOM 771 O O . ALA A 1 100 ? 20.333 12.958 1.477 1.00 42.34 100 ALA A O 1
ATOM 772 N N . THR A 1 101 ? 19.039 11.526 0.376 1.00 44.69 101 THR A N 1
ATOM 773 C CA . THR A 1 101 ? 18.666 10.819 1.628 1.00 44.69 101 THR A CA 1
ATOM 774 C C . THR A 1 101 ? 19.797 9.939 2.180 1.00 44.69 101 THR A C 1
ATOM 776 O O . THR A 1 101 ? 19.724 9.478 3.314 1.00 44.69 101 THR A O 1
ATOM 779 N N . ALA A 1 102 ? 20.896 9.782 1.429 1.00 45.22 102 ALA A N 1
ATOM 780 C CA . ALA A 1 102 ? 22.167 9.223 1.903 1.00 45.22 102 ALA A CA 1
ATOM 781 C C . ALA A 1 102 ? 23.259 10.286 2.166 1.00 45.22 102 ALA A C 1
ATOM 783 O O . ALA A 1 102 ? 24.397 9.939 2.492 1.00 45.22 102 ALA A O 1
ATOM 784 N N . LYS A 1 103 ? 22.947 11.585 2.051 1.00 39.56 103 LYS A N 1
ATOM 785 C CA . LYS A 1 103 ? 23.835 12.663 2.495 1.00 39.56 103 LYS A CA 1
ATOM 786 C C . LYS A 1 103 ? 23.272 13.246 3.779 1.00 39.56 103 LYS A C 1
ATOM 788 O O . LYS A 1 103 ? 22.359 14.060 3.765 1.00 39.56 103 LYS A O 1
ATOM 793 N N . SER A 1 104 ? 23.877 12.799 4.879 1.00 37.59 104 SER A N 1
ATOM 794 C CA . SER A 1 104 ? 24.090 13.563 6.109 1.00 37.59 104 SER A CA 1
ATOM 795 C C . SER A 1 104 ? 23.770 15.049 5.935 1.00 37.59 104 SER A C 1
ATOM 797 O O . SER A 1 104 ? 24.319 15.687 5.030 1.00 37.59 104 SER A O 1
ATOM 799 N N . HIS A 1 105 ? 22.932 15.598 6.818 1.00 35.22 105 HIS A N 1
ATOM 800 C CA . HIS A 1 105 ? 22.881 17.029 7.096 1.00 35.22 105 HIS A CA 1
ATOM 801 C C . HIS A 1 105 ? 24.301 17.536 7.413 1.00 35.22 105 HIS A C 1
ATOM 803 O O . HIS A 1 105 ? 24.706 17.664 8.559 1.00 35.22 105 HIS A O 1
ATOM 809 N N . ASN A 1 106 ? 25.064 17.849 6.372 1.00 37.78 106 ASN A N 1
ATOM 810 C CA . ASN A 1 106 ? 26.179 18.772 6.413 1.00 37.78 106 ASN A CA 1
ATOM 811 C C . ASN A 1 106 ? 25.635 20.089 5.873 1.00 37.78 106 ASN A C 1
ATOM 813 O O . ASN A 1 106 ? 25.973 20.546 4.780 1.00 37.78 106 ASN A O 1
ATOM 817 N N . SER A 1 107 ? 24.748 20.701 6.658 1.00 36.53 107 SER A N 1
ATOM 818 C CA . SER A 1 107 ? 24.632 22.145 6.616 1.00 36.53 107 SER A CA 1
ATOM 819 C C . SER A 1 107 ? 25.999 22.678 7.041 1.00 36.53 107 SER A C 1
ATOM 821 O O . SER A 1 107 ? 26.466 22.487 8.162 1.00 36.53 107 SER A O 1
ATOM 823 N N . ASN A 1 108 ? 26.697 23.288 6.090 1.00 41.84 108 ASN A N 1
ATOM 824 C CA . ASN A 1 108 ? 27.913 24.040 6.338 1.00 41.84 108 ASN A CA 1
ATOM 825 C C . ASN A 1 108 ? 27.531 25.315 7.109 1.00 41.84 108 ASN A C 1
ATOM 827 O O . ASN A 1 108 ? 27.515 26.412 6.561 1.00 41.84 108 ASN A O 1
ATOM 831 N N . VAL A 1 109 ? 27.154 25.155 8.375 1.00 37.97 109 VAL A N 1
ATOM 832 C CA . VAL A 1 109 ? 26.975 26.231 9.341 1.00 37.97 109 VAL A CA 1
ATOM 833 C C . VAL A 1 109 ? 28.041 25.998 10.391 1.00 37.97 109 VAL A C 1
ATOM 835 O O . VAL A 1 109 ? 27.922 25.109 11.224 1.00 37.97 109 VAL A O 1
ATOM 838 N N . LYS A 1 110 ? 29.124 26.776 10.320 1.00 39.75 110 LYS A N 1
ATOM 839 C CA . LYS A 1 110 ? 30.139 26.833 11.376 1.00 39.75 110 LYS A CA 1
ATOM 840 C C . LYS A 1 110 ? 29.441 27.245 12.677 1.00 39.75 110 LYS A C 1
ATOM 842 O O . LYS A 1 110 ? 29.050 28.411 12.774 1.00 39.75 110 LYS A O 1
ATOM 847 N N . PRO A 1 111 ? 29.306 26.375 13.691 1.00 34.00 111 PRO A N 1
ATOM 848 C CA . PRO A 1 111 ? 28.744 26.806 14.948 1.00 34.00 111 PRO A CA 1
ATOM 849 C C . PRO A 1 111 ? 29.898 27.380 15.773 1.00 34.00 111 PRO A C 1
ATOM 851 O O . PRO A 1 111 ? 30.784 26.663 16.237 1.00 34.00 111 PRO A O 1
ATOM 854 N N . ARG A 1 112 ? 29.934 28.707 15.921 1.00 45.09 112 ARG A N 1
ATOM 855 C CA . ARG A 1 112 ? 30.741 29.340 16.968 1.00 45.09 112 ARG A CA 1
ATOM 856 C C . ARG A 1 112 ? 30.026 29.109 18.297 1.00 45.09 112 ARG A C 1
ATOM 858 O O . ARG A 1 112 ? 29.215 29.931 18.701 1.00 45.09 112 ARG A O 1
ATOM 865 N N . PHE A 1 113 ? 30.341 28.008 18.972 1.00 39.31 113 PHE A N 1
ATOM 866 C CA . PHE A 1 113 ? 30.046 27.858 20.395 1.00 39.31 113 PHE A CA 1
ATOM 867 C C . PHE A 1 113 ? 31.350 27.969 21.180 1.00 39.31 113 PHE A C 1
ATOM 869 O O . PHE A 1 113 ? 32.165 27.049 21.212 1.00 39.31 113 PHE A O 1
ATOM 876 N N . ASN A 1 114 ? 31.537 29.125 21.819 1.00 48.41 114 ASN A N 1
ATOM 877 C CA . ASN A 1 114 ? 32.373 29.220 23.006 1.00 48.41 114 ASN A CA 1
ATOM 878 C C . ASN A 1 114 ? 31.696 28.372 24.086 1.00 48.41 114 ASN A C 1
ATOM 880 O O . ASN A 1 114 ? 30.705 28.814 24.661 1.00 48.41 114 ASN A O 1
ATOM 884 N N . MET A 1 115 ? 32.218 27.177 24.366 1.00 42.69 115 MET A N 1
ATOM 885 C CA . MET A 1 115 ? 31.909 26.495 25.618 1.00 42.69 115 MET A CA 1
ATOM 886 C C . MET A 1 115 ? 33.168 26.037 26.346 1.00 42.69 115 MET A C 1
ATOM 888 O O . MET A 1 115 ? 34.042 25.351 25.817 1.00 42.69 115 MET A O 1
ATOM 892 N N . LEU A 1 116 ? 33.200 26.523 27.579 1.00 47.75 116 LEU A N 1
ATOM 893 C CA . LEU A 1 116 ? 34.088 26.301 28.704 1.00 47.75 116 LEU A CA 1
ATOM 894 C C . LEU A 1 116 ? 34.689 24.884 28.753 1.00 47.75 116 LEU A C 1
ATOM 896 O O . LEU A 1 116 ? 33.978 23.880 28.733 1.00 47.75 116 LEU A O 1
ATOM 900 N N . ARG A 1 117 ? 36.020 24.813 28.868 1.00 44.94 117 ARG A N 1
ATOM 901 C CA . ARG A 1 117 ? 36.778 23.573 29.084 1.00 44.94 117 ARG A CA 1
ATOM 902 C C . ARG A 1 117 ? 36.479 23.018 30.481 1.00 44.94 117 ARG A C 1
ATOM 904 O O . ARG A 1 117 ? 37.029 23.503 31.465 1.00 44.94 117 ARG A O 1
ATOM 911 N N . GLY A 1 118 ? 35.620 22.007 30.566 1.00 41.69 118 GLY A N 1
ATOM 912 C CA . GLY A 1 118 ? 35.412 21.226 31.786 1.00 41.69 118 GLY A CA 1
ATOM 913 C C . GLY A 1 118 ? 36.494 20.154 31.955 1.00 41.69 118 GLY A C 1
ATOM 914 O O . GLY A 1 118 ? 36.602 19.247 31.130 1.00 41.69 118 GLY A O 1
ATOM 915 N N . ASN A 1 119 ? 37.278 20.241 33.033 1.00 55.53 119 ASN A N 1
ATOM 916 C CA . ASN A 1 119 ? 38.274 19.248 33.455 1.00 55.53 119 ASN A CA 1
ATOM 917 C C . ASN A 1 119 ? 37.601 17.993 34.056 1.00 55.53 119 ASN A C 1
ATOM 919 O O . ASN A 1 119 ? 37.673 17.753 35.258 1.00 55.53 119 ASN A O 1
ATOM 923 N N . GLY A 1 120 ? 36.928 17.191 33.228 1.00 45.81 120 GLY A N 1
ATOM 924 C CA . GLY A 1 120 ? 36.397 15.882 33.623 1.00 45.81 120 GLY A CA 1
ATOM 925 C C . GLY A 1 120 ? 37.327 14.739 33.205 1.00 45.81 120 GLY A C 1
ATOM 926 O O . GLY A 1 120 ? 37.802 14.712 32.072 1.00 45.81 120 GLY A O 1
ATOM 927 N N . VAL A 1 121 ? 37.550 13.758 34.084 1.00 54.88 121 VAL A N 1
ATOM 928 C CA . VAL A 1 121 ? 38.392 12.564 33.829 1.00 54.88 121 VAL A CA 1
ATOM 929 C C . VAL A 1 121 ? 37.922 11.759 32.598 1.00 54.88 121 VAL A C 1
ATOM 931 O O . VAL A 1 121 ? 38.729 11.140 31.907 1.00 54.88 121 VAL A O 1
ATOM 934 N N . THR A 1 122 ? 36.639 11.839 32.231 1.00 54.91 122 THR A N 1
ATOM 935 C CA . THR A 1 122 ? 36.079 11.224 31.012 1.00 54.91 122 THR A CA 1
ATOM 936 C C . THR A 1 122 ? 36.454 11.960 29.717 1.00 54.91 122 THR A C 1
ATOM 938 O O . THR A 1 122 ? 36.567 11.325 28.668 1.00 54.91 122 THR A O 1
ATOM 941 N N . ALA A 1 123 ? 36.736 13.267 29.767 1.00 54.00 123 ALA A N 1
ATOM 942 C CA . ALA A 1 123 ? 37.137 14.056 28.597 1.00 54.00 123 ALA A CA 1
ATOM 943 C C . ALA A 1 123 ? 38.586 13.768 28.153 1.00 54.00 123 ALA A C 1
ATOM 945 O O . ALA A 1 123 ? 38.909 13.902 26.974 1.00 54.00 123 ALA A O 1
ATOM 946 N N . GLN A 1 124 ? 39.451 13.311 29.068 1.00 54.91 124 GLN A N 1
ATOM 947 C CA . GLN A 1 124 ? 40.822 12.891 28.744 1.00 54.91 124 GLN A CA 1
ATOM 948 C C . GLN A 1 124 ? 40.906 11.472 28.154 1.00 54.91 124 GLN A C 1
ATOM 950 O O . GLN A 1 124 ? 41.871 11.153 27.461 1.00 54.91 124 GLN A O 1
ATOM 955 N N . LEU A 1 125 ? 39.897 10.621 28.371 1.00 55.81 125 LEU A N 1
ATOM 956 C CA . LEU A 1 125 ? 39.835 9.286 27.759 1.00 55.81 125 LEU A CA 1
ATOM 957 C C . LEU A 1 125 ? 39.348 9.321 26.301 1.00 55.81 125 LEU A C 1
ATOM 959 O O . LEU A 1 125 ? 39.710 8.444 25.518 1.00 55.81 125 LEU A O 1
ATOM 963 N N . LEU A 1 126 ? 38.594 10.357 25.921 1.00 55.66 126 LEU A N 1
ATOM 964 C CA . LEU A 1 126 ? 38.065 10.571 24.567 1.00 55.66 126 LEU A CA 1
ATOM 965 C C . LEU A 1 126 ? 38.940 11.490 23.692 1.00 55.66 126 LEU A C 1
ATOM 967 O O . LEU A 1 126 ? 38.653 11.655 22.510 1.00 55.66 126 LEU A O 1
ATOM 971 N N . SER A 1 127 ? 40.016 12.070 24.234 1.00 58.34 127 SER A N 1
ATOM 972 C CA . SER A 1 127 ? 40.918 12.970 23.497 1.00 58.34 127 SER A CA 1
ATOM 973 C C . SER A 1 127 ? 42.123 12.273 22.857 1.00 58.34 127 SER A C 1
ATOM 975 O O . SER A 1 127 ? 42.984 12.944 22.287 1.00 58.34 127 SER A O 1
ATOM 977 N N . LYS A 1 128 ? 42.201 10.934 22.903 1.00 58.72 128 LYS A N 1
ATOM 978 C CA . LYS A 1 128 ? 43.240 10.193 22.177 1.00 58.72 128 LYS A CA 1
ATOM 979 C C . LYS A 1 128 ? 42.973 10.286 20.667 1.00 58.72 128 LYS A C 1
ATOM 981 O O . LYS A 1 128 ? 41.967 9.748 20.203 1.00 58.72 128 LYS A O 1
ATOM 986 N N . PRO A 1 129 ? 43.856 10.918 19.875 1.00 56.38 129 PRO A N 1
ATOM 987 C CA . PRO A 1 129 ? 43.736 10.883 18.427 1.00 56.38 129 PRO A CA 1
ATOM 988 C C . PRO A 1 129 ? 43.894 9.442 17.927 1.00 56.38 129 PRO A C 1
ATOM 990 O O . PRO A 1 129 ? 44.681 8.658 18.464 1.00 56.38 129 PRO A O 1
ATOM 993 N N . SER A 1 130 ? 43.136 9.096 16.886 1.00 45.19 130 SER A N 1
ATOM 994 C CA . SER A 1 130 ? 43.225 7.809 16.196 1.00 45.19 130 SER A CA 1
ATOM 995 C C . SER A 1 130 ? 44.683 7.462 15.871 1.00 45.19 130 SER A C 1
ATOM 997 O O . SER A 1 130 ? 45.367 8.186 15.149 1.00 45.19 130 SER A O 1
ATOM 999 N N . SER A 1 131 ? 45.141 6.298 16.343 1.00 53.50 131 SER A N 1
ATOM 1000 C CA . SER A 1 131 ? 46.461 5.718 16.042 1.00 53.50 131 SER A CA 1
ATOM 1001 C C . SER A 1 131 ? 46.709 5.500 14.533 1.00 53.50 131 SER A C 1
ATOM 1003 O O . SER A 1 131 ? 47.822 5.168 14.129 1.00 53.50 131 SER A O 1
ATOM 1005 N N . ARG A 1 132 ? 45.705 5.734 13.677 1.00 52.25 132 ARG A N 1
ATOM 1006 C CA . ARG A 1 132 ? 45.766 5.560 12.221 1.00 52.25 132 ARG A CA 1
ATOM 1007 C C . ARG A 1 132 ? 46.209 6.795 11.430 1.00 52.25 132 ARG A C 1
ATOM 1009 O O . ARG A 1 132 ? 46.185 6.752 10.205 1.00 52.25 132 ARG A O 1
ATOM 1016 N N . GLN A 1 133 ? 46.659 7.864 12.088 1.00 51.53 133 GLN A N 1
ATOM 1017 C CA . GLN A 1 133 ? 47.443 8.932 11.450 1.00 51.53 133 GLN A CA 1
ATOM 1018 C C . GLN A 1 133 ? 48.948 8.680 11.621 1.00 51.53 133 GLN A C 1
ATOM 1020 O O . GLN A 1 133 ? 49.684 9.469 12.204 1.00 51.53 133 GLN A O 1
ATOM 1025 N N . LYS A 1 134 ? 49.428 7.562 11.075 1.00 45.00 134 LYS A N 1
ATOM 1026 C CA . LYS A 1 134 ? 50.825 7.430 10.658 1.00 45.00 134 LYS A CA 1
ATOM 1027 C C . LYS A 1 134 ? 50.830 7.030 9.190 1.00 45.00 134 LYS A C 1
ATOM 1029 O O . LYS A 1 134 ? 50.300 5.987 8.831 1.00 45.00 134 LYS A O 1
ATOM 1034 N N . THR A 1 135 ? 51.324 7.965 8.381 1.00 47.38 135 THR A N 1
ATOM 1035 C CA . THR A 1 135 ? 52.032 7.780 7.107 1.00 47.38 135 THR A CA 1
ATOM 1036 C C . THR A 1 135 ? 51.599 6.602 6.227 1.00 47.38 135 THR A C 1
ATOM 1038 O O . THR A 1 135 ? 51.807 5.432 6.531 1.00 47.38 135 THR A O 1
ATOM 1041 N N . GLY A 1 136 ? 51.056 6.938 5.054 1.00 56.41 136 GLY A N 1
ATOM 1042 C CA . GLY A 1 136 ? 50.666 5.974 4.036 1.00 56.41 136 GLY A CA 1
ATOM 1043 C C . GLY A 1 136 ? 51.790 5.010 3.656 1.00 56.41 136 GLY A C 1
ATOM 1044 O O . GLY A 1 136 ? 52.736 5.380 2.970 1.00 56.41 136 GLY A O 1
ATOM 1045 N N . ARG A 1 137 ? 51.619 3.745 4.033 1.00 46.94 137 ARG A N 1
ATOM 1046 C CA . ARG A 1 137 ? 52.099 2.580 3.290 1.00 46.94 137 ARG A CA 1
ATOM 1047 C C . ARG A 1 137 ? 50.983 1.543 3.328 1.00 46.94 137 ARG A C 1
ATOM 1049 O O . ARG A 1 137 ? 50.660 1.001 4.381 1.00 46.94 137 ARG A O 1
ATOM 1056 N N . ARG A 1 138 ? 50.331 1.331 2.181 1.00 49.94 138 ARG A N 1
ATOM 1057 C CA . ARG A 1 138 ? 49.447 0.176 1.969 1.00 49.94 138 ARG A CA 1
ATOM 1058 C C . ARG A 1 138 ? 50.261 -1.084 2.262 1.00 49.94 138 ARG A C 1
ATOM 1060 O O . ARG A 1 138 ? 51.400 -1.173 1.813 1.00 49.94 138 ARG A O 1
ATOM 1067 N N . ALA A 1 139 ? 49.678 -2.031 2.991 1.00 45.22 139 ALA A N 1
ATOM 1068 C CA 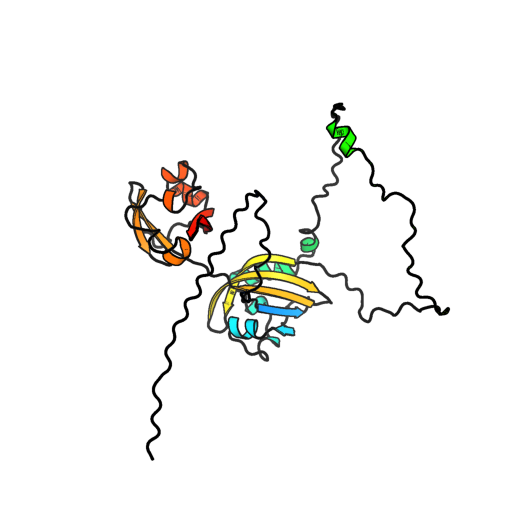. ALA A 1 139 ? 50.232 -3.372 3.103 1.00 45.22 139 ALA A CA 1
ATOM 1069 C C . ALA A 1 139 ? 50.277 -3.980 1.694 1.00 45.22 139 ALA A C 1
ATOM 1071 O O . ALA A 1 139 ? 49.240 -4.225 1.079 1.00 45.22 139 ALA A O 1
ATOM 1072 N N . GLN A 1 140 ? 51.488 -4.106 1.163 1.00 48.41 140 GLN A N 1
ATOM 1073 C CA . GLN A 1 140 ? 51.794 -4.808 -0.069 1.00 48.41 140 GLN A CA 1
ATOM 1074 C C . GLN A 1 140 ? 51.908 -6.284 0.309 1.00 48.41 140 GLN A C 1
ATOM 1076 O O . GLN A 1 140 ? 52.843 -6.664 1.008 1.00 48.41 140 GLN A O 1
ATOM 1081 N N . THR A 1 141 ? 50.924 -7.095 -0.073 1.00 49.62 141 THR A N 1
ATOM 1082 C CA . THR A 1 141 ? 51.122 -8.543 -0.124 1.00 49.62 141 THR A CA 1
ATOM 1083 C C . THR A 1 141 ? 51.983 -8.827 -1.345 1.00 49.62 141 THR A C 1
ATOM 1085 O O . THR A 1 141 ? 51.680 -8.364 -2.443 1.00 49.62 141 THR A O 1
ATOM 1088 N N . ASP A 1 142 ? 53.111 -9.472 -1.088 1.00 39.56 142 ASP A N 1
ATOM 1089 C CA . ASP A 1 142 ? 54.119 -9.874 -2.056 1.00 39.56 142 ASP A CA 1
ATOM 1090 C C . ASP A 1 142 ? 53.789 -11.288 -2.542 1.00 39.56 142 ASP A C 1
ATOM 1092 O O . ASP A 1 142 ? 54.142 -12.283 -1.913 1.00 39.56 142 ASP A O 1
ATOM 1096 N N . ASP A 1 143 ? 53.039 -11.387 -3.632 1.00 43.88 143 ASP A N 1
ATOM 1097 C CA . ASP A 1 143 ? 52.934 -12.595 -4.439 1.00 43.88 143 ASP A CA 1
ATOM 1098 C C . ASP A 1 143 ? 54.103 -12.595 -5.433 1.00 43.88 143 ASP A C 1
ATOM 1100 O O . ASP A 1 143 ? 54.009 -12.147 -6.577 1.00 43.88 143 ASP A O 1
ATOM 1104 N N . GLY A 1 144 ? 55.252 -13.050 -4.929 1.00 43.25 144 GLY A N 1
ATOM 1105 C CA . GLY A 1 144 ? 56.513 -13.107 -5.650 1.00 43.25 144 GLY A CA 1
ATOM 1106 C C . GLY A 1 144 ? 56.433 -13.933 -6.933 1.00 43.25 144 GLY A C 1
ATOM 1107 O O . GLY A 1 144 ? 56.605 -15.146 -6.899 1.00 43.25 144 GLY A O 1
ATOM 1108 N N . TYR A 1 145 ? 56.243 -13.265 -8.074 1.00 37.62 145 TYR A N 1
ATOM 1109 C CA . TYR A 1 145 ? 56.864 -13.613 -9.355 1.00 37.62 145 TYR A CA 1
ATOM 1110 C C . TYR A 1 145 ? 56.693 -12.479 -10.383 1.00 37.62 145 TYR A C 1
ATOM 1112 O O . TYR A 1 145 ? 55.584 -12.156 -10.793 1.00 37.62 145 TYR A O 1
ATOM 1120 N N . GLY A 1 146 ? 57.814 -11.930 -10.859 1.00 38.03 146 GLY A N 1
ATOM 1121 C CA . GLY A 1 146 ? 57.965 -11.478 -12.248 1.00 38.03 146 GLY A CA 1
ATOM 1122 C C . GLY A 1 146 ? 57.256 -10.192 -12.698 1.00 38.03 146 GLY A C 1
ATOM 1123 O O . GLY A 1 146 ? 56.060 -10.149 -12.969 1.00 38.03 146 GLY A O 1
ATOM 1124 N N . SER A 1 147 ? 58.071 -9.163 -12.933 1.00 47.16 147 SER A N 1
ATOM 1125 C CA . SER A 1 147 ? 57.793 -7.983 -13.760 1.00 47.16 147 SER A CA 1
ATOM 1126 C C . SER A 1 147 ? 56.875 -8.250 -14.968 1.00 47.16 147 SER A C 1
ATOM 1128 O O . SER A 1 147 ? 57.258 -8.910 -15.931 1.00 47.16 147 SER A O 1
ATOM 1130 N N . SER A 1 148 ? 55.692 -7.636 -14.974 1.00 44.28 148 SER A N 1
ATOM 1131 C CA . SER A 1 148 ? 55.055 -7.172 -16.207 1.00 44.28 148 SER A CA 1
ATOM 1132 C C . SER A 1 148 ? 54.204 -5.944 -15.897 1.00 44.28 148 SER A C 1
ATOM 1134 O O . SER A 1 148 ? 53.391 -5.933 -14.972 1.00 44.28 148 SER A O 1
ATOM 1136 N N . LYS A 1 149 ? 54.418 -4.865 -16.654 1.00 46.91 149 LYS A N 1
ATOM 1137 C CA . LYS A 1 149 ? 53.584 -3.661 -16.618 1.00 46.91 149 LYS A CA 1
ATOM 1138 C C . LYS A 1 149 ? 52.146 -4.072 -16.962 1.00 46.91 149 LYS A C 1
ATOM 1140 O O . LYS A 1 149 ? 51.799 -4.185 -18.135 1.00 46.91 149 LYS A O 1
ATOM 1145 N N . ARG A 1 150 ? 51.310 -4.343 -15.954 1.00 48.28 150 ARG A N 1
ATOM 1146 C CA . ARG A 1 150 ? 49.883 -4.619 -16.155 1.00 48.28 150 ARG A CA 1
ATOM 1147 C C . ARG A 1 150 ? 49.241 -3.337 -16.672 1.00 48.28 150 ARG A C 1
ATOM 1149 O O . ARG A 1 150 ? 48.962 -2.422 -15.902 1.00 48.28 150 ARG A O 1
ATOM 1156 N N . ASN A 1 151 ? 49.013 -3.279 -17.983 1.00 53.59 151 ASN A N 1
ATOM 1157 C CA . ASN A 1 151 ? 48.087 -2.318 -18.565 1.00 53.59 151 ASN A CA 1
ATOM 1158 C C . ASN A 1 151 ? 46.776 -2.393 -17.763 1.00 53.59 151 ASN A C 1
ATOM 1160 O O . ASN A 1 151 ? 46.260 -3.504 -17.580 1.00 53.59 151 ASN A O 1
ATOM 1164 N N . PRO A 1 152 ? 46.237 -1.269 -17.256 1.00 56.62 152 PRO A N 1
ATOM 1165 C CA . PRO A 1 152 ? 44.962 -1.284 -16.561 1.00 56.62 152 PRO A CA 1
ATOM 1166 C C . PRO A 1 152 ? 43.922 -1.814 -17.545 1.00 56.62 152 PRO A C 1
ATOM 1168 O O . PRO A 1 152 ? 43.619 -1.175 -18.554 1.00 56.62 152 PRO A O 1
ATOM 1171 N N . ARG A 1 153 ? 43.421 -3.030 -17.293 1.00 61.25 153 ARG A N 1
ATOM 1172 C CA . ARG A 1 153 ? 42.313 -3.593 -18.064 1.00 61.25 153 ARG A CA 1
ATOM 1173 C C . ARG A 1 153 ? 41.178 -2.582 -17.978 1.00 61.25 153 ARG A C 1
ATOM 1175 O O . ARG A 1 153 ? 40.702 -2.288 -16.882 1.00 61.25 153 ARG A O 1
ATOM 1182 N N . LYS A 1 154 ? 40.801 -2.016 -19.128 1.00 55.94 154 LYS A N 1
ATOM 1183 C CA . LYS A 1 154 ? 39.648 -1.123 -19.227 1.00 55.94 154 LYS A CA 1
ATOM 1184 C C . LYS A 1 154 ? 38.460 -1.860 -18.597 1.00 55.94 154 LYS A C 1
ATOM 1186 O O . LYS A 1 154 ? 38.252 -3.026 -18.940 1.00 55.94 154 LYS A O 1
ATOM 1191 N N . PRO A 1 155 ? 37.719 -1.253 -17.657 1.00 60.06 155 PRO A N 1
ATOM 1192 C CA . PRO A 1 155 ? 36.494 -1.869 -17.180 1.00 60.06 155 PRO A CA 1
ATOM 1193 C C . PRO A 1 155 ? 35.606 -2.146 -18.398 1.00 60.06 155 PRO A C 1
ATOM 1195 O O . PRO A 1 155 ? 35.428 -1.272 -19.243 1.00 60.06 155 PRO A O 1
ATOM 1198 N N . ASN A 1 156 ? 35.058 -3.361 -18.499 1.00 63.53 156 ASN A N 1
ATOM 1199 C CA . ASN A 1 156 ? 34.178 -3.784 -19.604 1.00 63.53 156 ASN A CA 1
ATOM 1200 C C . ASN A 1 156 ? 32.850 -2.994 -19.666 1.00 63.53 156 ASN A C 1
ATOM 1202 O O . ASN A 1 156 ? 31.933 -3.374 -20.384 1.00 63.53 156 ASN A O 1
ATOM 1206 N N . HIS A 1 157 ? 32.712 -1.933 -18.874 1.00 55.03 157 HIS A N 1
ATOM 1207 C CA . HIS A 1 157 ? 31.559 -1.056 -18.851 1.00 55.03 157 HIS A CA 1
ATOM 1208 C C . HIS A 1 157 ? 32.015 0.392 -18.625 1.00 55.03 157 HIS A C 1
ATOM 1210 O O . HIS A 1 157 ? 32.939 0.631 -17.838 1.00 55.03 157 HIS A O 1
ATOM 1216 N N . PRO A 1 158 ? 31.374 1.366 -19.292 1.00 54.59 158 PRO A N 1
ATOM 1217 C CA . PRO A 1 158 ? 31.584 2.773 -18.993 1.00 54.59 158 PRO A CA 1
ATOM 1218 C C . PRO A 1 158 ? 31.222 3.047 -17.529 1.00 54.59 158 PRO A C 1
ATOM 1220 O O . PRO A 1 158 ? 30.261 2.489 -16.996 1.00 54.59 158 PRO A O 1
ATOM 1223 N N . ALA A 1 159 ? 31.992 3.913 -16.871 1.00 57.62 159 ALA A N 1
ATOM 1224 C CA . ALA A 1 159 ? 31.725 4.360 -15.509 1.00 57.62 159 ALA A CA 1
ATOM 1225 C C . ALA A 1 159 ? 30.529 5.329 -15.494 1.00 57.62 159 ALA A C 1
ATOM 1227 O O . ALA A 1 159 ? 30.683 6.532 -15.292 1.00 57.62 159 ALA A O 1
ATOM 1228 N N . THR A 1 160 ? 29.322 4.824 -15.747 1.00 62.44 160 THR A N 1
ATOM 1229 C CA . THR A 1 160 ? 28.095 5.573 -15.468 1.00 62.44 160 THR A CA 1
ATOM 1230 C C . THR A 1 160 ? 27.973 5.695 -13.955 1.00 62.44 160 THR A C 1
ATOM 1232 O O . THR A 1 160 ? 27.842 4.681 -13.263 1.00 62.44 160 THR A O 1
ATOM 1235 N N . LYS A 1 161 ? 28.055 6.921 -13.433 1.00 68.75 161 LYS A N 1
ATOM 1236 C CA . LYS A 1 161 ? 27.774 7.200 -12.022 1.00 68.75 161 LYS A CA 1
ATOM 1237 C C . LYS A 1 161 ? 26.324 6.782 -11.751 1.00 68.75 161 LYS A C 1
ATOM 1239 O O . LYS A 1 161 ? 25.419 7.316 -12.376 1.00 68.75 161 LYS A O 1
ATOM 1244 N N . SER A 1 162 ? 26.129 5.781 -10.898 1.00 82.00 162 SER A N 1
ATOM 1245 C CA . SER A 1 162 ? 24.800 5.400 -10.405 1.00 82.00 162 SER A CA 1
ATOM 1246 C C . SER A 1 162 ? 24.290 6.490 -9.457 1.00 82.00 162 SER A C 1
ATOM 1248 O O . SER A 1 162 ? 25.083 6.991 -8.658 1.00 82.00 162 SER A O 1
ATOM 1250 N N . ARG A 1 163 ? 22.991 6.817 -9.522 1.00 87.44 163 ARG A N 1
ATOM 1251 C CA . ARG A 1 163 ? 22.299 7.692 -8.552 1.00 87.44 163 ARG A CA 1
ATOM 1252 C C . ARG A 1 163 ? 22.071 7.038 -7.179 1.00 87.44 163 ARG A C 1
ATOM 1254 O O . ARG A 1 163 ? 21.574 7.663 -6.255 1.00 87.44 163 ARG A O 1
ATOM 1261 N N . GLY A 1 164 ? 22.422 5.762 -7.017 1.00 90.62 164 GLY A N 1
ATOM 1262 C CA . GLY A 1 164 ? 22.206 5.027 -5.772 1.00 90.62 164 GLY A CA 1
ATOM 1263 C C . GLY A 1 164 ? 20.751 4.590 -5.574 1.00 90.62 164 GLY A C 1
ATOM 1264 O O . GLY A 1 164 ? 20.106 4.130 -6.518 1.00 90.62 164 GLY A O 1
ATOM 1265 N N . VAL A 1 165 ? 20.279 4.645 -4.324 1.00 93.38 165 VAL A N 1
ATOM 1266 C CA . VAL A 1 165 ? 18.908 4.278 -3.928 1.00 93.38 165 VAL A CA 1
ATOM 1267 C C . VAL A 1 165 ? 17.978 5.453 -4.220 1.00 93.38 165 VAL A C 1
ATOM 1269 O O . VAL A 1 165 ? 18.221 6.553 -3.741 1.00 93.38 165 VAL A O 1
ATOM 1272 N N . LEU A 1 166 ? 16.921 5.206 -4.992 1.00 93.19 166 LEU A N 1
ATOM 1273 C CA . LEU A 1 166 ? 15.909 6.194 -5.368 1.00 93.19 166 LEU A CA 1
ATOM 1274 C C . LEU A 1 166 ? 14.669 6.123 -4.463 1.00 93.19 166 LEU A C 1
ATOM 1276 O O . LEU A 1 166 ? 14.092 7.141 -4.111 1.00 93.19 166 LEU A O 1
ATOM 1280 N N . LEU A 1 167 ? 14.251 4.924 -4.066 1.00 94.75 167 LEU A N 1
ATOM 1281 C CA . LEU A 1 167 ? 13.123 4.726 -3.152 1.00 94.75 167 LEU A CA 1
ATOM 1282 C C . LEU A 1 167 ? 13.534 3.741 -2.071 1.00 94.75 167 LEU A C 1
ATOM 1284 O O . LEU A 1 167 ? 14.263 2.784 -2.352 1.00 94.75 167 LEU A O 1
ATOM 1288 N N . CYS A 1 168 ? 13.077 3.977 -0.845 1.00 93.12 168 CYS A N 1
ATOM 1289 C CA . CYS A 1 168 ? 13.441 3.157 0.302 1.00 93.12 168 CYS A CA 1
ATOM 1290 C C . CYS A 1 168 ? 12.244 2.964 1.235 1.00 93.12 168 CYS A C 1
ATOM 1292 O O . CYS A 1 168 ? 12.101 3.679 2.223 1.00 93.12 168 CYS A O 1
ATOM 1294 N N . GLY A 1 169 ? 11.416 1.965 0.927 1.00 89.50 169 GLY A N 1
ATOM 1295 C CA . GLY A 1 169 ? 10.293 1.558 1.771 1.00 89.50 169 GLY A CA 1
ATOM 1296 C C . GLY A 1 169 ? 9.029 2.396 1.587 1.00 89.50 169 GLY A C 1
ATOM 1297 O O . GLY A 1 169 ? 8.126 2.302 2.412 1.00 89.50 169 GLY A O 1
ATOM 1298 N N . ASP A 1 170 ? 8.942 3.202 0.525 1.00 92.81 170 ASP A N 1
ATOM 1299 C CA . ASP A 1 170 ? 7.715 3.931 0.204 1.00 92.81 170 ASP A CA 1
ATOM 1300 C C . ASP A 1 170 ? 6.574 2.946 -0.081 1.00 92.81 170 ASP A C 1
ATOM 1302 O O . ASP A 1 170 ? 6.721 2.052 -0.915 1.00 92.81 170 ASP A O 1
ATOM 1306 N N . VAL A 1 171 ? 5.432 3.126 0.588 1.00 93.19 171 VAL A N 1
ATOM 1307 C CA . VAL A 1 171 ? 4.226 2.320 0.357 1.00 93.19 171 VAL A CA 1
ATOM 1308 C C . VAL A 1 171 ? 3.420 2.922 -0.792 1.00 93.19 171 VAL A C 1
ATOM 1310 O O . VAL A 1 171 ? 3.060 4.110 -0.788 1.00 93.19 171 VAL A O 1
ATOM 1313 N N . VAL A 1 172 ? 3.172 2.098 -1.805 1.00 94.81 172 VAL A N 1
ATOM 1314 C CA . VAL A 1 172 ? 2.569 2.492 -3.077 1.00 94.81 172 VAL A CA 1
ATOM 1315 C C . VAL A 1 172 ? 1.373 1.580 -3.375 1.00 94.81 172 VAL A C 1
ATOM 1317 O O . VAL A 1 172 ? 1.536 0.359 -3.332 1.00 94.81 172 VAL A O 1
ATOM 1320 N N . PRO A 1 173 ? 0.194 2.138 -3.713 1.00 95.38 173 PRO A N 1
ATOM 1321 C CA . PRO A 1 173 ? -0.941 1.358 -4.183 1.00 95.38 173 PRO A CA 1
ATOM 1322 C C . PRO A 1 173 ? -0.618 0.692 -5.525 1.00 95.38 173 PRO A C 1
ATOM 1324 O O . PRO A 1 173 ? -0.262 1.350 -6.509 1.00 95.38 173 PRO A O 1
ATOM 1327 N N . ILE A 1 174 ? -0.753 -0.626 -5.562 1.00 95.56 174 ILE A N 1
ATOM 1328 C CA . ILE A 1 174 ? -0.491 -1.478 -6.719 1.00 95.56 174 ILE A CA 1
ATOM 1329 C C . ILE A 1 174 ? -1.786 -2.041 -7.302 1.00 95.56 174 ILE A C 1
ATOM 1331 O O . ILE A 1 174 ? -2.834 -2.065 -6.648 1.00 95.56 174 ILE A O 1
ATOM 1335 N N . GLN A 1 175 ? -1.700 -2.502 -8.546 1.00 95.06 175 GLN A N 1
ATOM 1336 C CA . GLN A 1 175 ? -2.780 -3.188 -9.243 1.00 95.06 175 GLN A CA 1
ATOM 1337 C C . GLN A 1 175 ? -2.239 -4.415 -9.985 1.00 95.06 175 GLN A C 1
ATOM 1339 O O . GLN A 1 175 ? -1.211 -4.358 -10.662 1.00 95.06 175 GLN A O 1
ATOM 1344 N N . LYS A 1 176 ? -2.941 -5.539 -9.847 1.00 93.44 176 LYS A N 1
ATOM 1345 C CA . LYS A 1 176 ? -2.657 -6.816 -10.513 1.00 93.44 176 LYS A CA 1
ATOM 1346 C C . LYS A 1 176 ? -3.407 -6.897 -11.847 1.00 93.44 176 LYS A C 1
ATOM 1348 O O . LYS A 1 176 ? -4.383 -6.184 -12.074 1.00 93.44 176 LYS A O 1
ATOM 1353 N N . ARG A 1 177 ? -2.995 -7.806 -12.739 1.00 91.31 177 ARG A N 1
ATOM 1354 C CA . ARG A 1 177 ? -3.582 -7.974 -14.088 1.00 91.31 177 ARG A CA 1
ATOM 1355 C C . ARG A 1 177 ? -5.088 -8.247 -14.080 1.00 91.31 177 ARG A C 1
ATOM 1357 O O . ARG A 1 177 ? -5.786 -7.846 -15.004 1.00 91.31 177 ARG A O 1
ATOM 1364 N N . ASN A 1 178 ? -5.575 -8.930 -13.050 1.00 90.75 178 ASN A N 1
ATOM 1365 C CA . ASN A 1 178 ? -6.988 -9.255 -12.850 1.00 90.75 178 ASN A CA 1
ATOM 1366 C C . ASN A 1 178 ? -7.816 -8.081 -12.283 1.00 90.75 178 ASN A C 1
ATOM 1368 O O . ASN A 1 178 ? -8.991 -8.265 -11.983 1.00 90.75 178 ASN A O 1
ATOM 1372 N N . GLY A 1 179 ? -7.215 -6.902 -12.103 1.00 91.25 179 GLY A N 1
ATOM 1373 C CA . GLY A 1 179 ? -7.859 -5.717 -11.541 1.00 91.25 179 GLY A CA 1
ATOM 1374 C C . GLY A 1 179 ? -7.810 -5.636 -10.015 1.00 91.25 179 GLY A C 1
ATOM 1375 O O . GLY A 1 179 ? -8.141 -4.582 -9.477 1.00 91.25 179 GLY A O 1
ATOM 1376 N N . THR A 1 180 ? -7.366 -6.688 -9.314 1.00 91.69 180 THR A N 1
ATOM 1377 C CA . THR A 1 180 ? -7.225 -6.660 -7.853 1.00 91.69 180 THR A CA 1
ATOM 1378 C C . THR A 1 180 ? -6.189 -5.619 -7.445 1.00 91.69 180 THR A C 1
ATOM 1380 O O . THR A 1 180 ? -5.098 -5.547 -8.017 1.00 91.69 180 THR A O 1
ATOM 1383 N N . THR A 1 181 ? -6.534 -4.816 -6.449 1.00 93.00 181 THR A N 1
ATOM 1384 C CA . THR A 1 181 ? -5.684 -3.769 -5.891 1.00 93.00 181 THR A CA 1
ATOM 1385 C C . THR A 1 181 ? -5.059 -4.214 -4.573 1.00 93.00 181 THR A C 1
ATOM 1387 O O . THR A 1 181 ? -5.508 -5.168 -3.941 1.00 93.00 181 THR A O 1
ATOM 1390 N N . GLY A 1 182 ? -3.995 -3.529 -4.176 1.00 91.94 182 GLY A N 1
ATOM 1391 C CA . GLY A 1 182 ? -3.351 -3.696 -2.878 1.00 91.94 182 GLY A CA 1
ATOM 1392 C C . GLY A 1 182 ? -2.295 -2.621 -2.681 1.00 91.94 182 GLY A C 1
ATOM 1393 O O . GLY A 1 182 ? -2.229 -1.670 -3.463 1.00 91.94 182 GLY A O 1
ATOM 1394 N N . SER A 1 183 ? -1.427 -2.809 -1.696 1.00 93.12 183 SER A N 1
ATOM 1395 C CA . SER A 1 183 ? -0.282 -1.937 -1.448 1.00 93.12 183 SER A CA 1
ATOM 1396 C C . SER A 1 183 ? 1.004 -2.739 -1.420 1.00 93.12 183 SER A C 1
ATOM 1398 O O . SER A 1 183 ? 1.020 -3.912 -1.055 1.00 93.12 183 SER A O 1
ATOM 1400 N N . ALA A 1 184 ? 2.108 -2.111 -1.806 1.00 94.69 184 ALA A N 1
ATOM 1401 C CA . ALA A 1 184 ? 3.426 -2.708 -1.675 1.00 94.69 184 ALA A CA 1
ATOM 1402 C C . ALA A 1 184 ? 4.466 -1.676 -1.248 1.00 94.69 184 ALA A C 1
ATOM 1404 O O . ALA A 1 184 ? 4.386 -0.506 -1.631 1.00 94.69 184 ALA A O 1
ATOM 1405 N N . SER A 1 185 ? 5.461 -2.117 -0.479 1.00 94.50 185 SER A N 1
ATOM 1406 C CA . SER A 1 185 ? 6.654 -1.314 -0.218 1.00 94.50 185 SER A CA 1
ATOM 1407 C C . SER A 1 185 ? 7.601 -1.388 -1.410 1.00 94.50 185 SER A C 1
ATOM 1409 O O . SER A 1 185 ? 7.813 -2.454 -1.993 1.00 94.50 185 SER A O 1
ATOM 1411 N N . PHE A 1 186 ? 8.143 -0.238 -1.802 1.00 96.25 186 PHE A N 1
ATOM 1412 C CA . PHE A 1 186 ? 9.038 -0.111 -2.943 1.00 96.25 186 PHE A CA 1
ATOM 1413 C C . PHE A 1 186 ? 10.453 0.190 -2.461 1.00 96.25 186 PHE A C 1
ATOM 1415 O O . PHE A 1 186 ? 10.708 1.159 -1.740 1.00 96.25 186 PHE A O 1
ATOM 1422 N N . TRP A 1 187 ? 11.404 -0.602 -2.940 1.00 96.56 187 TRP A N 1
ATOM 1423 C CA . TRP A 1 187 ? 12.820 -0.284 -2.871 1.00 96.56 187 TRP A CA 1
ATOM 1424 C C . TRP A 1 187 ? 13.404 -0.256 -4.276 1.00 96.56 187 TRP A C 1
ATOM 1426 O O . TRP A 1 187 ? 13.265 -1.215 -5.039 1.00 96.56 187 TRP A O 1
ATOM 1436 N N . VAL A 1 188 ? 14.051 0.853 -4.632 1.00 97.12 188 VAL A N 1
ATOM 1437 C CA . VAL A 1 188 ? 14.542 1.080 -5.994 1.00 97.12 188 VAL A CA 1
ATOM 1438 C C . VAL A 1 188 ? 15.970 1.577 -5.957 1.00 97.12 188 VAL A C 1
ATOM 1440 O O . VAL A 1 188 ? 16.281 2.539 -5.261 1.00 97.12 188 VAL A O 1
ATOM 1443 N N . MET A 1 189 ? 16.837 0.960 -6.753 1.00 94.69 189 MET A N 1
ATOM 1444 C CA . MET A 1 189 ? 18.234 1.359 -6.897 1.00 94.69 189 MET A CA 1
ATOM 1445 C C . MET A 1 189 ? 18.637 1.407 -8.364 1.00 94.69 189 MET A C 1
ATOM 1447 O O . MET A 1 189 ? 18.373 0.475 -9.124 1.00 94.69 189 MET A O 1
ATOM 1451 N N . GLU A 1 190 ? 19.374 2.442 -8.756 1.00 93.38 190 GLU A N 1
ATOM 1452 C CA . GLU A 1 190 ? 20.019 2.470 -10.062 1.00 93.38 190 GLU A CA 1
ATOM 1453 C C . GLU A 1 190 ? 21.315 1.655 -10.056 1.00 93.38 190 GLU A C 1
ATOM 1455 O O . GLU A 1 190 ? 22.239 1.899 -9.277 1.00 93.38 190 GLU A O 1
ATOM 1460 N N . LYS A 1 191 ? 21.434 0.700 -10.977 1.00 90.62 191 LYS A N 1
ATOM 1461 C CA . LYS A 1 191 ? 22.634 -0.121 -11.134 1.00 90.62 191 LYS A CA 1
ATOM 1462 C C . LYS A 1 191 ? 22.881 -0.442 -12.603 1.00 90.62 191 LYS A C 1
ATOM 1464 O O . LYS A 1 191 ? 22.031 -1.008 -13.282 1.00 90.62 191 LYS A O 1
ATOM 1469 N N . ARG A 1 192 ? 24.104 -0.158 -13.073 1.00 86.12 192 ARG A N 1
ATOM 1470 C CA . ARG A 1 192 ? 24.577 -0.486 -14.436 1.00 86.12 192 ARG A CA 1
ATOM 1471 C C . ARG A 1 192 ? 23.647 0.044 -15.547 1.00 86.12 192 ARG A C 1
ATOM 1473 O O . ARG A 1 192 ? 23.314 -0.702 -16.464 1.00 86.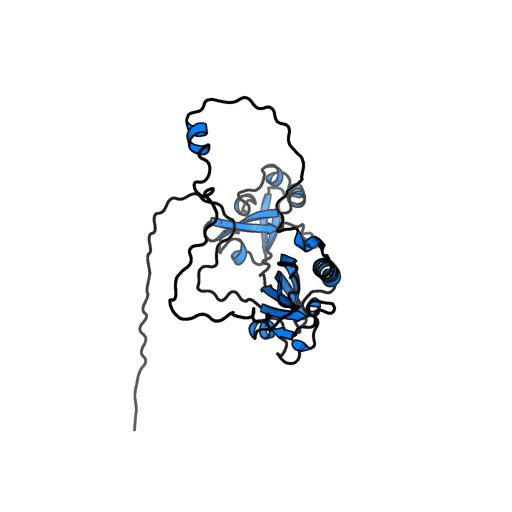12 192 ARG A O 1
ATOM 1480 N N . GLY A 1 193 ? 23.216 1.304 -15.444 1.00 86.06 193 GLY A N 1
ATOM 1481 C CA . GLY A 1 193 ? 22.383 1.963 -16.462 1.00 86.06 193 GLY A CA 1
ATOM 1482 C C . GLY A 1 193 ? 20.926 1.486 -16.529 1.00 86.06 193 GLY A C 1
ATOM 1483 O O . GLY A 1 193 ? 20.243 1.766 -17.508 1.00 86.06 193 GLY A O 1
ATOM 1484 N N . GLY A 1 194 ? 20.453 0.764 -15.510 1.00 93.62 194 GLY A N 1
ATOM 1485 C CA . GLY A 1 194 ? 19.051 0.383 -15.326 1.00 93.62 194 GLY A CA 1
ATOM 1486 C C . GLY A 1 194 ? 18.652 0.476 -13.856 1.00 93.62 194 GLY A C 1
ATOM 1487 O O . GLY A 1 194 ? 19.492 0.785 -13.008 1.00 93.62 194 GLY A O 1
ATOM 1488 N N . LEU A 1 195 ? 17.394 0.184 -13.543 1.00 96.75 195 LEU A N 1
ATOM 1489 C CA . LEU A 1 195 ? 16.900 0.163 -12.165 1.00 96.75 195 LEU A CA 1
ATOM 1490 C C . LEU A 1 195 ? 16.642 -1.272 -11.708 1.00 96.75 195 LEU A C 1
ATOM 1492 O O . LEU A 1 195 ? 16.241 -2.126 -12.500 1.00 96.75 195 LEU A O 1
ATOM 1496 N N . ILE A 1 196 ? 16.891 -1.524 -10.429 1.00 96.75 196 ILE A N 1
ATOM 1497 C CA . ILE A 1 196 ? 16.515 -2.743 -9.718 1.00 96.75 196 ILE A CA 1
ATOM 1498 C C . ILE A 1 196 ? 15.414 -2.365 -8.743 1.00 96.75 196 ILE A C 1
ATOM 1500 O O . ILE A 1 196 ? 15.575 -1.412 -7.983 1.00 96.75 196 ILE A O 1
ATOM 1504 N N . TRP A 1 197 ? 14.339 -3.137 -8.771 1.00 97.56 197 TRP A N 1
ATOM 1505 C CA . TRP A 1 197 ? 13.149 -2.937 -7.967 1.00 97.56 197 TRP A CA 1
ATOM 1506 C C . TRP A 1 197 ? 12.938 -4.154 -7.087 1.00 97.56 197 TRP A C 1
ATOM 1508 O O . TRP A 1 197 ? 13.004 -5.281 -7.581 1.00 97.56 197 TRP A O 1
ATOM 1518 N N . VAL A 1 198 ? 12.662 -3.919 -5.813 1.00 96.88 198 VAL A N 1
ATOM 1519 C CA . VAL A 1 198 ? 12.135 -4.922 -4.892 1.00 96.88 198 VAL A CA 1
ATOM 1520 C C . VAL A 1 198 ? 10.798 -4.394 -4.402 1.00 96.88 198 VAL A C 1
ATOM 1522 O O . VAL A 1 198 ? 10.736 -3.304 -3.832 1.00 96.88 198 VAL A O 1
ATOM 1525 N N . LEU A 1 199 ? 9.741 -5.138 -4.708 1.00 96.00 199 LEU A N 1
ATOM 1526 C CA . LEU A 1 199 ? 8.377 -4.854 -4.294 1.00 96.00 199 LEU A CA 1
ATOM 1527 C C . LEU A 1 199 ? 7.947 -5.933 -3.308 1.00 96.00 199 LEU A C 1
ATOM 1529 O O . LEU A 1 199 ? 8.024 -7.125 -3.617 1.00 96.00 199 LEU A O 1
ATOM 1533 N N . GLU A 1 200 ? 7.479 -5.508 -2.143 1.00 93.69 200 GLU A N 1
ATOM 1534 C CA . GLU A 1 200 ? 6.921 -6.396 -1.125 1.00 93.69 200 GLU A CA 1
ATOM 1535 C C . GLU A 1 200 ? 5.458 -6.036 -0.931 1.00 93.69 200 GLU A C 1
ATOM 1537 O O . GLU A 1 200 ? 5.165 -4.940 -0.454 1.00 93.69 200 GLU A O 1
ATOM 1542 N N . GLU A 1 201 ? 4.550 -6.927 -1.333 1.00 90.56 201 GLU A N 1
ATOM 1543 C CA . GLU A 1 201 ? 3.120 -6.748 -1.078 1.00 90.56 201 GLU A CA 1
ATOM 1544 C C . GLU A 1 201 ? 2.880 -6.689 0.434 1.00 90.56 201 GLU A C 1
ATOM 1546 O O . GLU A 1 201 ? 3.380 -7.524 1.191 1.00 90.56 201 GLU A O 1
ATOM 1551 N N . ILE A 1 202 ? 2.151 -5.664 0.864 1.00 88.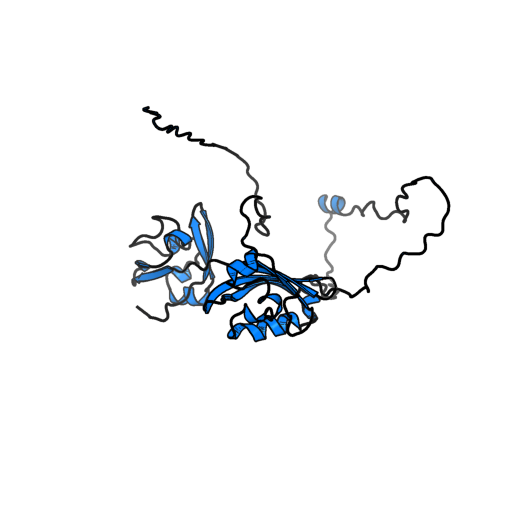88 202 ILE A N 1
ATOM 1552 C CA . ILE A 1 202 ? 1.785 -5.446 2.256 1.00 88.88 202 ILE A CA 1
ATOM 1553 C C . ILE A 1 202 ? 0.326 -5.848 2.404 1.00 88.88 202 ILE A C 1
ATOM 1555 O O . ILE A 1 202 ? -0.540 -5.357 1.679 1.00 88.88 202 ILE A O 1
ATOM 1559 N N . THR A 1 203 ? 0.061 -6.716 3.373 1.00 85.81 203 THR A N 1
ATOM 1560 C CA . THR A 1 203 ? -1.302 -6.996 3.813 1.00 85.81 203 THR A CA 1
ATOM 1561 C C . THR A 1 203 ? -1.821 -5.799 4.599 1.00 85.81 203 THR A C 1
ATOM 1563 O O . THR A 1 203 ? -1.246 -5.424 5.621 1.00 85.81 203 THR A O 1
ATOM 1566 N N . GLU A 1 204 ? -2.908 -5.204 4.123 1.00 85.88 204 GLU A N 1
ATOM 1567 C CA . GLU A 1 204 ? -3.621 -4.144 4.828 1.00 85.88 204 GLU A CA 1
ATOM 1568 C C . GLU A 1 204 ? -4.810 -4.761 5.555 1.00 85.88 204 GLU A C 1
ATOM 1570 O O . GLU A 1 204 ? -5.823 -5.072 4.934 1.00 85.88 204 GLU A O 1
ATOM 1575 N N . ASN A 1 205 ? -4.670 -4.968 6.864 1.00 91.44 205 ASN A N 1
ATOM 1576 C CA . ASN A 1 205 ? -5.781 -5.429 7.683 1.00 91.44 205 ASN A CA 1
ATOM 1577 C C . ASN A 1 205 ? -6.640 -4.253 8.139 1.00 91.44 205 ASN A C 1
ATOM 1579 O O . ASN A 1 205 ? -6.114 -3.243 8.616 1.00 91.44 205 ASN A O 1
ATOM 1583 N N . VAL A 1 206 ? -7.959 -4.394 8.014 1.00 92.25 206 VAL A N 1
ATOM 1584 C CA . VAL A 1 206 ? -8.918 -3.338 8.358 1.00 92.25 206 VAL A CA 1
ATOM 1585 C C . VAL A 1 206 ? -9.975 -3.887 9.301 1.00 92.25 206 VAL A C 1
ATOM 1587 O O . VAL A 1 206 ? -10.628 -4.885 9.010 1.00 92.25 206 VAL A O 1
ATOM 1590 N N . ALA A 1 207 ? -10.181 -3.190 10.415 1.00 92.81 207 ALA A N 1
ATOM 1591 C CA . ALA A 1 207 ? -11.284 -3.447 11.326 1.00 92.81 207 ALA A CA 1
ATOM 1592 C C . ALA A 1 207 ? -12.107 -2.176 11.546 1.00 92.81 207 ALA A C 1
ATOM 1594 O O . ALA A 1 207 ? -11.573 -1.067 11.620 1.00 92.81 207 ALA A O 1
ATOM 1595 N N . TYR A 1 208 ? -13.415 -2.362 11.675 1.00 92.81 208 TYR A N 1
ATOM 1596 C CA . TYR A 1 208 ? -14.393 -1.320 11.941 1.00 92.81 208 TYR A CA 1
ATOM 1597 C C . TYR A 1 208 ? -14.851 -1.446 13.387 1.00 92.81 208 TYR A C 1
ATOM 1599 O O . TYR A 1 208 ? -15.278 -2.518 13.815 1.00 92.81 208 TYR A O 1
ATOM 1607 N N . LEU A 1 209 ? -14.742 -0.352 14.138 1.00 91.31 209 LEU A N 1
ATOM 1608 C CA . LEU A 1 209 ? -15.108 -0.287 15.548 1.00 91.31 209 LEU A CA 1
ATOM 1609 C C . LEU A 1 209 ? -16.173 0.791 15.743 1.00 91.31 209 LEU A C 1
ATOM 1611 O O . LEU A 1 209 ? -15.949 1.940 15.361 1.00 91.31 209 LEU A O 1
ATOM 1615 N N . THR A 1 210 ? -17.283 0.436 16.384 1.00 90.81 210 THR A N 1
ATOM 1616 C CA . THR A 1 210 ? -18.315 1.387 16.817 1.00 90.81 210 THR A CA 1
ATOM 1617 C C . THR A 1 210 ? -18.290 1.478 18.335 1.00 90.81 210 THR A C 1
ATOM 1619 O O . THR A 1 210 ? -18.329 0.457 19.025 1.00 90.81 210 THR A O 1
ATOM 1622 N N . TYR A 1 211 ? -18.216 2.701 18.850 1.00 87.69 211 TYR A N 1
ATOM 1623 C CA . TYR A 1 211 ? -18.200 3.000 20.279 1.00 87.69 211 TYR A CA 1
ATOM 1624 C C . TYR A 1 211 ? -19.443 3.801 20.665 1.00 87.69 211 TYR A C 1
ATOM 1626 O O . TYR A 1 211 ? -19.908 4.629 19.885 1.00 87.69 211 TYR A O 1
ATOM 1634 N N . ASP A 1 212 ? -19.977 3.559 21.862 1.00 87.44 212 ASP A N 1
ATOM 1635 C CA . ASP A 1 212 ? -21.052 4.375 22.428 1.00 87.44 212 ASP A CA 1
ATOM 1636 C C . ASP A 1 212 ? -20.532 5.680 23.066 1.00 87.44 212 ASP A C 1
ATOM 1638 O O . ASP A 1 212 ? -19.329 5.910 23.203 1.00 87.44 212 ASP A O 1
ATOM 1642 N N . GLU A 1 213 ? -21.457 6.530 23.521 1.00 84.25 213 GLU A N 1
ATOM 1643 C CA . GLU A 1 213 ? -21.153 7.789 24.222 1.00 84.25 213 GLU A CA 1
ATOM 1644 C C . GLU A 1 213 ? -20.363 7.593 25.529 1.00 84.25 213 GLU A C 1
ATOM 1646 O O . GLU A 1 213 ? -19.756 8.532 26.044 1.00 84.25 213 GLU A O 1
ATOM 1651 N N . ARG A 1 214 ? -20.367 6.377 26.091 1.00 83.50 214 ARG A N 1
ATOM 1652 C CA . ARG A 1 214 ? -19.620 6.017 27.304 1.00 83.50 214 ARG A CA 1
ATOM 1653 C C . ARG A 1 214 ? -18.210 5.518 26.979 1.00 83.50 214 ARG A C 1
ATOM 1655 O O . ARG A 1 214 ? -17.457 5.204 27.901 1.00 83.50 214 ARG A O 1
ATOM 1662 N N . GLY A 1 215 ? -17.852 5.452 25.697 1.00 81.00 215 GLY A N 1
ATOM 1663 C CA . GLY A 1 215 ? -16.568 4.971 25.206 1.00 81.00 215 GLY A CA 1
ATOM 1664 C C . GLY A 1 215 ? -16.414 3.451 25.253 1.00 81.00 215 GLY A C 1
ATOM 1665 O O . GLY A 1 215 ? -15.286 2.953 25.302 1.00 81.00 215 GLY A O 1
ATOM 1666 N N . GLN A 1 216 ? -17.526 2.716 25.226 1.00 86.56 216 GLN A N 1
ATOM 1667 C CA . GLN A 1 216 ? -17.564 1.257 25.215 1.00 86.56 216 GLN A CA 1
ATOM 1668 C C . GLN A 1 216 ? -17.806 0.728 23.803 1.00 86.56 216 GLN A C 1
ATOM 1670 O O . GLN A 1 216 ? -18.652 1.236 23.070 1.00 86.56 216 GLN A O 1
ATOM 1675 N N . LEU A 1 217 ? -17.052 -0.304 23.419 1.00 89.75 217 LEU A N 1
ATOM 1676 C CA . LEU A 1 217 ? -17.179 -0.937 22.108 1.00 89.75 217 LEU A CA 1
ATOM 1677 C C . LEU A 1 217 ? -18.532 -1.656 21.994 1.00 89.75 217 LEU A C 1
ATOM 1679 O O . LEU A 1 217 ? -18.788 -2.598 22.746 1.00 89.75 217 LEU A O 1
ATOM 1683 N N . THR A 1 218 ? -19.371 -1.244 21.046 1.00 91.31 218 THR A N 1
ATOM 1684 C CA . THR A 1 218 ? -20.701 -1.827 20.793 1.00 91.31 218 THR A CA 1
ATOM 1685 C C . THR A 1 218 ? -20.715 -2.757 19.589 1.00 91.31 218 THR A C 1
ATOM 1687 O O . THR A 1 218 ? -21.437 -3.753 19.587 1.00 91.31 218 THR A O 1
ATOM 1690 N N . LYS A 1 219 ? -19.909 -2.458 18.566 1.00 91.31 219 LYS A N 1
ATOM 1691 C CA . LYS A 1 219 ? -19.835 -3.241 17.332 1.00 91.31 219 LYS A CA 1
ATOM 1692 C C . LYS A 1 219 ? -18.395 -3.348 16.857 1.00 91.31 219 LYS A C 1
ATOM 1694 O O . LYS A 1 219 ? -17.632 -2.388 16.944 1.00 91.31 219 LYS A O 1
ATOM 1699 N N . ILE A 1 220 ? -18.041 -4.523 16.351 1.00 91.44 220 ILE A N 1
ATOM 1700 C CA . ILE A 1 220 ? -16.721 -4.810 15.806 1.00 91.44 220 ILE A CA 1
ATOM 1701 C C . ILE A 1 220 ? -16.838 -5.744 14.601 1.00 91.44 220 ILE A C 1
ATOM 1703 O O . ILE A 1 220 ? -17.516 -6.766 14.672 1.00 91.44 220 ILE A O 1
ATOM 1707 N N . GLU A 1 221 ? -16.201 -5.373 13.494 1.00 92.06 221 GLU A N 1
ATOM 1708 C CA . GLU A 1 221 ? -16.220 -6.111 12.225 1.00 92.06 221 GLU A CA 1
ATOM 1709 C C . GLU A 1 221 ? -14.856 -6.009 11.522 1.00 92.06 221 GLU A C 1
ATOM 1711 O O . GLU A 1 221 ? -14.082 -5.090 11.795 1.00 92.06 221 GLU A O 1
ATOM 1716 N N . GLY A 1 222 ? -14.570 -6.919 10.588 1.00 92.81 222 GLY A N 1
ATOM 1717 C CA . GLY A 1 222 ? -13.332 -6.932 9.796 1.00 92.81 222 GLY A CA 1
ATOM 1718 C C . GLY A 1 222 ? -12.240 -7.845 10.364 1.00 92.81 222 GLY A C 1
ATOM 1719 O O . GLY A 1 222 ? -12.539 -8.831 11.035 1.00 92.81 222 GLY A O 1
ATOM 1720 N N . ASP A 1 223 ? -10.980 -7.504 10.096 1.00 93.50 223 ASP A N 1
ATOM 1721 C CA . ASP A 1 223 ? -9.783 -8.326 10.350 1.00 93.50 223 ASP A CA 1
ATOM 1722 C C . ASP A 1 223 ? -9.296 -8.235 11.809 1.00 93.50 223 ASP A C 1
ATOM 1724 O O . ASP A 1 223 ? -8.156 -7.880 12.127 1.00 93.50 223 ASP A O 1
ATOM 1728 N N . THR A 1 224 ? -10.209 -8.454 12.746 1.00 92.69 224 THR A N 1
ATOM 1729 C CA . THR A 1 224 ? -10.002 -8.143 14.164 1.00 92.69 224 THR A CA 1
ATOM 1730 C C . THR A 1 224 ? -9.000 -9.093 14.810 1.00 92.69 224 THR A C 1
ATOM 1732 O O . THR A 1 224 ? -8.182 -8.686 15.639 1.00 92.69 224 THR A O 1
ATOM 1735 N N . ASP A 1 225 ? -9.047 -10.362 14.411 1.00 91.00 225 ASP A N 1
ATOM 1736 C CA . ASP A 1 225 ? -8.180 -11.412 14.930 1.00 91.00 225 ASP A CA 1
ATOM 1737 C C . ASP A 1 225 ? -6.758 -11.284 14.375 1.00 91.00 225 ASP A C 1
ATOM 1739 O O . ASP A 1 225 ? -5.791 -11.573 15.083 1.00 91.00 225 ASP A O 1
ATOM 1743 N N . GLU A 1 226 ? -6.614 -10.811 13.139 1.00 91.00 226 GLU A N 1
ATOM 1744 C CA . GLU A 1 226 ? -5.338 -10.525 12.488 1.00 91.00 226 GLU A CA 1
ATOM 1745 C C . GLU A 1 226 ? -4.638 -9.330 13.146 1.00 91.00 226 GLU A C 1
ATOM 1747 O O . GLU A 1 226 ? -3.423 -9.369 13.357 1.00 91.00 226 GLU A O 1
ATOM 1752 N N . ILE A 1 227 ? -5.398 -8.291 13.516 1.00 91.50 227 ILE A N 1
ATOM 1753 C CA . ILE A 1 227 ? -4.857 -7.075 14.138 1.00 91.50 227 ILE A CA 1
ATOM 1754 C C . ILE A 1 227 ? -4.549 -7.304 15.621 1.00 91.50 227 ILE A C 1
ATOM 1756 O O . ILE A 1 227 ? -3.417 -7.103 16.058 1.00 91.50 227 ILE A O 1
ATOM 1760 N N . TRP A 1 228 ? -5.531 -7.709 16.430 1.00 91.50 228 TRP A N 1
ATOM 1761 C CA . TRP A 1 228 ? -5.369 -7.751 17.891 1.00 91.50 228 TRP A CA 1
ATOM 1762 C C . TRP A 1 228 ? -5.067 -9.148 18.439 1.00 91.50 228 TRP A C 1
ATOM 1764 O O . TRP A 1 228 ? -4.549 -9.275 19.552 1.00 91.50 228 TRP A O 1
ATOM 1774 N N . GLY A 1 229 ? -5.329 -10.194 17.658 1.00 88.88 229 GLY A N 1
ATOM 1775 C CA . GLY A 1 229 ? -5.307 -11.581 18.105 1.00 88.88 229 GLY A CA 1
ATOM 1776 C C . GLY A 1 229 ? -6.690 -12.079 18.513 1.00 88.88 229 GLY A C 1
ATOM 1777 O O . GLY A 1 229 ? -7.542 -11.314 18.969 1.00 88.88 229 GLY A O 1
ATOM 1778 N N . ARG A 1 230 ? -6.875 -13.398 18.398 1.00 85.62 230 ARG A N 1
ATOM 1779 C CA . ARG A 1 230 ? -8.119 -14.078 18.780 1.00 85.62 230 ARG A CA 1
ATOM 1780 C C . ARG A 1 230 ? -8.542 -13.710 20.193 1.00 85.62 230 ARG A C 1
ATOM 1782 O O . ARG A 1 230 ? -7.712 -13.675 21.104 1.00 85.62 230 ARG A O 1
ATOM 1789 N N . ASP A 1 231 ? -9.840 -13.477 20.358 1.00 81.12 231 ASP A N 1
ATOM 1790 C CA . ASP A 1 231 ? -10.475 -13.153 21.637 1.00 81.12 231 ASP A CA 1
ATOM 1791 C C . ASP A 1 231 ? -9.965 -11.865 22.310 1.00 81.12 231 ASP A C 1
ATOM 1793 O O . ASP A 1 231 ? -10.298 -11.612 23.471 1.00 81.12 231 ASP A O 1
ATOM 1797 N N . VAL A 1 232 ? -9.160 -11.034 21.637 1.00 82.56 232 VAL A N 1
ATOM 1798 C CA . VAL A 1 232 ? -8.676 -9.785 22.241 1.00 82.56 232 VAL A CA 1
ATOM 1799 C C . VAL A 1 232 ? -9.712 -8.688 22.123 1.00 82.56 232 VAL A C 1
ATOM 1801 O O . VAL A 1 232 ? -9.956 -8.011 23.111 1.00 82.56 232 VAL A O 1
ATOM 1804 N N . ALA A 1 233 ? -10.335 -8.509 20.964 1.00 79.69 233 ALA A N 1
ATOM 1805 C CA . ALA A 1 233 ? -11.345 -7.481 20.785 1.00 79.69 233 ALA A CA 1
ATOM 1806 C C . ALA A 1 233 ? -12.743 -8.077 21.033 1.00 79.69 233 ALA A C 1
ATOM 1808 O O . ALA A 1 233 ? -13.234 -8.896 20.263 1.00 79.69 233 ALA A O 1
ATOM 1809 N N . LYS A 1 234 ? -13.362 -7.706 22.160 1.00 81.38 234 LYS A N 1
ATOM 1810 C CA . LYS A 1 234 ? -14.692 -8.170 22.593 1.00 81.38 234 LYS A CA 1
ATOM 1811 C C . LYS A 1 234 ? -15.597 -6.976 22.874 1.00 81.38 234 LYS A C 1
ATOM 1813 O O . LYS A 1 234 ? -15.098 -5.909 23.229 1.00 81.38 234 LYS A O 1
ATOM 1818 N N . SER A 1 235 ? -16.910 -7.183 22.758 1.00 76.06 235 SER A N 1
ATOM 1819 C CA . SER A 1 235 ? -17.923 -6.193 23.151 1.00 76.06 235 SER A CA 1
ATOM 1820 C C . SER A 1 235 ? -17.659 -5.659 24.565 1.00 76.06 235 SER A C 1
ATOM 1822 O O . SER A 1 235 ? -17.148 -6.386 25.417 1.00 76.06 235 SER A O 1
ATOM 1824 N N . GLU A 1 236 ? -18.011 -4.395 24.800 1.00 81.62 236 GLU A N 1
ATOM 1825 C CA . GLU A 1 236 ? -17.830 -3.656 26.062 1.00 81.62 236 GLU A CA 1
ATOM 1826 C C . GLU A 1 236 ? -16.372 -3.334 26.447 1.00 81.62 236 GLU A C 1
ATOM 1828 O O . GLU A 1 236 ? -16.087 -2.931 27.578 1.00 81.62 236 GLU A O 1
ATOM 1833 N N . MET A 1 237 ? -15.424 -3.487 25.519 1.00 85.31 237 MET A N 1
ATOM 1834 C CA . MET A 1 237 ? -14.020 -3.163 25.765 1.00 85.31 237 MET A CA 1
ATOM 1835 C C . MET A 1 237 ? -13.716 -1.670 25.564 1.00 85.31 237 MET A C 1
ATOM 1837 O O . MET A 1 237 ? -14.070 -1.122 24.518 1.00 85.31 237 MET A O 1
ATOM 1841 N N . PRO A 1 238 ? -12.968 -1.019 26.478 1.00 88.31 238 PRO A N 1
ATOM 1842 C CA . PRO A 1 238 ? -12.536 0.358 26.274 1.00 88.31 238 PRO A CA 1
ATOM 1843 C C . PRO A 1 238 ? -11.416 0.450 25.229 1.00 88.31 238 PRO A C 1
ATOM 1845 O O . PRO A 1 238 ? -10.525 -0.406 25.163 1.00 88.31 238 PRO A O 1
ATOM 1848 N N . LEU A 1 239 ? -11.401 1.547 24.467 1.00 88.88 239 LEU A N 1
ATOM 1849 C CA . LEU A 1 239 ? -10.441 1.794 23.380 1.00 88.88 239 LEU A CA 1
ATOM 1850 C C . LEU A 1 239 ? -8.967 1.718 23.828 1.00 88.88 239 LEU A C 1
ATOM 1852 O O . LEU A 1 239 ? -8.105 1.238 23.091 1.00 88.88 239 LEU A O 1
ATOM 1856 N N . THR A 1 240 ? -8.674 2.088 25.077 1.00 89.69 240 THR A N 1
ATOM 1857 C CA . THR A 1 240 ? -7.327 2.023 25.677 1.00 89.69 240 THR A CA 1
ATOM 1858 C C . THR A 1 240 ? -6.741 0.610 25.750 1.00 89.69 240 THR A C 1
ATOM 1860 O O . THR A 1 240 ? -5.529 0.450 25.884 1.00 89.69 240 THR A O 1
ATOM 1863 N N . LYS A 1 241 ? -7.560 -0.445 25.659 1.00 89.56 241 LYS A N 1
ATOM 1864 C CA . LYS A 1 241 ? -7.068 -1.832 25.595 1.00 89.56 241 LYS A CA 1
ATOM 1865 C C . LYS A 1 241 ? -6.555 -2.204 24.207 1.00 89.56 241 LYS A C 1
ATOM 1867 O O . LYS A 1 241 ? -5.595 -2.975 24.124 1.00 89.56 241 LYS A O 1
ATOM 1872 N N . LEU A 1 242 ? -7.171 -1.648 23.164 1.00 90.75 242 LEU A N 1
ATOM 1873 C CA . LEU A 1 242 ? -6.774 -1.826 21.766 1.00 90.75 242 LEU A CA 1
ATOM 1874 C C . LEU A 1 242 ? -5.593 -0.919 21.406 1.00 90.75 242 LEU A C 1
ATOM 1876 O O . LEU A 1 242 ? -4.716 -1.341 20.657 1.00 90.75 242 LEU A O 1
ATOM 1880 N N . PHE A 1 243 ? -5.521 0.272 22.011 1.00 91.75 243 PHE A N 1
ATOM 1881 C CA . PHE A 1 243 ? -4.452 1.256 21.819 1.00 91.75 243 PHE A CA 1
ATOM 1882 C C . PHE A 1 243 ? -3.833 1.673 23.167 1.00 91.75 243 PHE A C 1
ATOM 1884 O O . PHE A 1 243 ? -4.172 2.720 23.719 1.00 91.75 243 PHE A O 1
ATOM 1891 N N . PRO A 1 244 ? -2.904 0.877 23.732 1.00 88.94 244 PRO A N 1
ATOM 1892 C CA . PRO A 1 244 ? -2.380 1.109 25.084 1.00 88.94 244 PRO A CA 1
ATOM 1893 C C . PRO A 1 244 ? -1.569 2.396 25.259 1.00 88.94 244 PRO A C 1
ATOM 1895 O O . PRO A 1 244 ? -1.406 2.861 26.382 1.00 88.94 244 PRO A O 1
ATOM 1898 N N . GLN A 1 245 ? -1.024 2.944 24.170 1.00 88.38 245 GLN A N 1
ATOM 1899 C CA . GLN A 1 245 ? -0.208 4.167 24.175 1.00 88.38 245 GLN A CA 1
ATOM 1900 C C . GLN A 1 245 ? -1.007 5.409 23.759 1.00 88.38 245 GLN A C 1
ATOM 1902 O O . GLN A 1 245 ? -0.429 6.438 23.419 1.00 88.38 245 GLN A O 1
ATOM 1907 N N . MET A 1 246 ? -2.335 5.304 23.738 1.00 88.44 246 MET A N 1
ATOM 1908 C CA . MET A 1 246 ? -3.206 6.392 23.323 1.00 88.44 246 MET A CA 1
ATOM 1909 C C . MET A 1 246 ? -3.180 7.546 24.343 1.00 88.44 246 MET A C 1
ATOM 1911 O O . MET A 1 246 ? -3.287 7.286 25.546 1.00 88.44 246 MET A O 1
ATOM 1915 N N . PRO A 1 247 ? -3.063 8.812 23.895 1.00 89.69 247 PRO A N 1
ATOM 1916 C CA . PRO A 1 247 ? -3.131 9.970 24.779 1.00 89.69 247 PRO A CA 1
ATOM 1917 C C . PRO A 1 247 ? -4.461 10.038 25.533 1.00 89.69 247 PRO A C 1
ATOM 1919 O O . PRO A 1 247 ? -5.514 9.687 24.995 1.00 89.69 247 PRO A O 1
ATOM 1922 N N . ALA A 1 248 ? -4.425 10.530 26.773 1.00 86.25 248 ALA A N 1
ATOM 1923 C CA . ALA A 1 248 ? -5.618 10.633 27.612 1.00 86.25 248 ALA A CA 1
ATOM 1924 C C . ALA A 1 248 ? -6.693 11.538 26.987 1.00 86.25 248 ALA A C 1
ATOM 1926 O O . ALA A 1 248 ? -7.881 11.271 27.158 1.00 86.25 248 ALA A O 1
ATOM 1927 N N . GLU A 1 249 ? -6.301 12.558 26.211 1.00 86.88 249 GLU A N 1
ATOM 1928 C CA . GLU A 1 249 ? -7.265 13.447 25.559 1.00 86.88 249 GLU A CA 1
ATOM 1929 C C . GLU A 1 249 ? -8.111 12.726 24.501 1.00 86.88 249 GLU A C 1
ATOM 1931 O O . GLU A 1 249 ? -9.256 13.113 24.289 1.00 86.88 249 GLU A O 1
ATOM 1936 N N . CYS A 1 250 ? -7.576 11.673 23.871 1.00 85.38 250 CYS A N 1
ATOM 1937 C CA . CYS A 1 250 ? -8.293 10.859 22.882 1.00 85.38 250 CYS A CA 1
ATOM 1938 C C . CYS A 1 250 ? -9.312 9.909 23.528 1.00 85.38 250 CYS A C 1
ATOM 1940 O O . CYS A 1 250 ? -10.209 9.419 22.854 1.00 85.38 250 CYS A O 1
ATOM 1942 N N . VAL A 1 251 ? -9.166 9.616 24.827 1.00 81.69 251 VAL A N 1
ATOM 1943 C CA . VAL A 1 251 ? -10.122 8.780 25.574 1.00 81.69 251 VAL A CA 1
ATOM 1944 C C . VAL A 1 251 ? -11.394 9.565 25.875 1.00 81.69 251 VAL A C 1
ATOM 1946 O O . VAL A 1 251 ? -12.483 9.004 25.860 1.00 81.69 251 VAL A O 1
ATOM 1949 N N . SER A 1 252 ? -11.253 10.856 26.180 1.00 79.44 252 SER A N 1
ATOM 1950 C CA . SER A 1 252 ? -12.379 11.732 26.510 1.00 79.44 252 SER A CA 1
ATOM 1951 C C . SER A 1 252 ? -13.043 12.363 25.286 1.00 79.44 252 SER A C 1
ATOM 1953 O O . SER A 1 252 ? -14.166 12.840 25.390 1.00 79.44 252 SER A O 1
ATOM 1955 N N . ASP A 1 253 ? -12.330 12.428 24.161 1.00 83.81 253 ASP A N 1
ATOM 1956 C CA . ASP A 1 253 ? -12.781 13.078 22.934 1.00 83.81 253 ASP A CA 1
ATOM 1957 C C . ASP A 1 253 ? -12.313 12.275 21.712 1.00 83.81 253 ASP A C 1
ATOM 1959 O O . ASP A 1 253 ? -11.142 12.321 21.323 1.00 83.81 253 ASP A O 1
ATOM 1963 N N . PHE A 1 254 ? -13.241 11.521 21.119 1.00 79.81 254 PHE A N 1
ATOM 1964 C CA . PHE A 1 254 ? -12.959 10.660 19.971 1.00 79.81 254 PHE A CA 1
ATOM 1965 C C . PHE A 1 254 ? -12.634 11.450 18.699 1.00 79.81 254 PHE A C 1
ATOM 1967 O O . PHE A 1 254 ? -11.952 10.920 17.826 1.00 79.81 254 PHE A O 1
ATOM 1974 N N . GLU A 1 255 ? -13.046 12.714 18.579 1.00 83.88 255 GLU A N 1
ATOM 1975 C CA . GLU A 1 255 ? -12.695 13.520 17.404 1.00 83.88 255 GLU A CA 1
ATOM 1976 C C . GLU A 1 255 ? -11.183 13.811 17.382 1.00 83.88 255 GLU A C 1
ATOM 1978 O O . GLU A 1 255 ? -10.566 13.807 16.316 1.00 83.88 255 GLU A O 1
ATOM 1983 N N . LYS A 1 256 ? -10.527 13.884 18.551 1.00 86.31 256 LYS A N 1
ATOM 1984 C CA . LYS A 1 256 ? -9.059 14.005 18.632 1.00 86.31 256 LYS A CA 1
ATOM 1985 C C . LYS A 1 256 ? -8.318 12.787 18.087 1.00 86.31 256 LYS A C 1
ATOM 1987 O O . LYS A 1 256 ? -7.175 12.926 17.655 1.00 86.31 256 LYS A O 1
ATOM 1992 N N . LEU A 1 257 ? -8.934 11.601 18.047 1.00 84.31 257 LEU A N 1
ATOM 1993 C CA . LEU A 1 257 ? -8.317 10.438 17.391 1.00 84.31 257 LEU A CA 1
ATOM 1994 C C . LEU A 1 257 ? -8.038 10.720 15.916 1.00 84.31 257 LEU A C 1
ATOM 1996 O O . LEU A 1 257 ? -7.000 10.313 15.390 1.00 84.31 257 LEU A O 1
ATOM 2000 N N . LEU A 1 258 ? -8.953 11.439 15.266 1.00 86.81 258 LEU A N 1
ATOM 2001 C CA . LEU A 1 258 ? -8.866 11.786 13.852 1.00 86.81 258 LEU A CA 1
ATOM 2002 C C . LEU A 1 258 ? -7.801 12.854 13.582 1.00 86.81 258 LEU A C 1
ATOM 2004 O O . LEU A 1 258 ? -7.287 12.925 12.464 1.00 86.81 258 LEU A O 1
ATOM 2008 N N . ASP A 1 259 ? -7.429 13.637 14.598 1.00 88.94 259 ASP A N 1
ATOM 2009 C CA . ASP A 1 259 ? -6.328 14.598 14.516 1.00 88.94 259 ASP A CA 1
ATOM 2010 C C . ASP A 1 259 ? -4.967 13.896 14.574 1.00 88.94 259 ASP A C 1
ATOM 2012 O O . ASP A 1 259 ? -4.085 14.175 13.757 1.00 88.94 259 ASP A O 1
ATOM 2016 N N . PHE A 1 260 ? -4.793 12.949 15.506 1.00 87.81 260 PHE A N 1
ATOM 2017 C CA . PHE A 1 260 ? -3.535 12.207 15.654 1.00 87.81 260 PHE A CA 1
ATOM 2018 C C . PHE A 1 260 ? -3.310 11.185 14.535 1.00 87.81 260 PHE A C 1
ATOM 2020 O O . PHE A 1 260 ? -2.166 11.014 14.106 1.00 87.81 260 PHE A O 1
ATOM 2027 N N . LYS A 1 261 ? -4.379 10.541 14.040 1.00 88.19 261 LYS A N 1
ATOM 2028 C CA . LYS A 1 261 ? -4.435 9.565 12.928 1.00 88.19 261 LYS A CA 1
ATOM 2029 C C . LYS A 1 261 ? -3.633 8.280 13.101 1.00 88.19 261 LYS A C 1
ATOM 2031 O O . LYS A 1 261 ? -4.100 7.234 12.673 1.00 88.19 261 LYS A O 1
ATOM 2036 N N . TYR A 1 262 ? -2.443 8.326 13.682 1.00 92.44 262 TYR A N 1
ATOM 2037 C CA . TYR A 1 262 ? -1.500 7.216 13.715 1.00 92.44 262 TYR A CA 1
ATOM 2038 C C . TYR A 1 262 ? -1.265 6.761 15.150 1.00 92.44 262 TYR A C 1
ATOM 2040 O O . TYR A 1 262 ? -0.840 7.539 16.003 1.00 92.44 262 TYR A O 1
ATOM 2048 N N . PHE A 1 263 ? -1.503 5.479 15.401 1.00 92.94 263 PHE A N 1
ATOM 2049 C CA . PHE A 1 263 ? -1.391 4.872 16.720 1.00 92.94 263 PHE A CA 1
ATOM 2050 C C . PHE A 1 263 ? -0.676 3.527 16.655 1.00 92.94 263 PHE A C 1
ATOM 2052 O O . PHE A 1 263 ? -0.553 2.903 15.604 1.00 92.94 263 PHE A O 1
ATOM 2059 N N . GLY A 1 264 ? -0.216 3.064 17.813 1.00 93.06 264 GLY A N 1
ATOM 2060 C CA . GLY A 1 264 ? 0.233 1.693 18.004 1.00 93.06 264 GLY A CA 1
ATOM 2061 C C . GLY A 1 264 ? -0.898 0.836 18.557 1.00 93.06 264 GLY A C 1
ATOM 2062 O O . GLY A 1 264 ? -1.205 0.932 19.749 1.00 93.06 264 GLY A O 1
ATOM 2063 N N . ALA A 1 265 ? -1.514 0.006 17.717 1.00 93.50 265 ALA A N 1
ATOM 2064 C CA . ALA A 1 265 ? -2.457 -1.000 18.182 1.00 93.50 265 ALA A CA 1
ATOM 2065 C C . ALA A 1 265 ? -1.711 -2.121 18.908 1.00 93.50 265 ALA A C 1
ATOM 2067 O O . ALA A 1 265 ? -0.585 -2.490 18.563 1.00 93.50 265 ALA A O 1
ATOM 2068 N N . ARG A 1 266 ? -2.345 -2.693 19.925 1.00 91.88 266 ARG A N 1
ATOM 2069 C CA . ARG A 1 266 ? -1.838 -3.880 20.603 1.00 91.88 266 ARG A CA 1
ATOM 2070 C C . ARG A 1 266 ? -2.007 -5.097 19.699 1.00 91.88 266 ARG A C 1
ATOM 2072 O O . ARG A 1 266 ? -3.121 -5.566 19.526 1.00 91.88 266 ARG A O 1
ATOM 2079 N N . GLY A 1 267 ? -0.910 -5.659 19.219 1.00 90.31 267 GLY A N 1
ATOM 2080 C CA . GLY A 1 267 ? -0.937 -6.915 18.485 1.00 90.31 267 GLY A CA 1
ATOM 2081 C C . GLY A 1 267 ? -0.788 -8.156 19.378 1.00 90.31 267 GLY A C 1
ATOM 2082 O O . GLY A 1 267 ? -0.526 -8.060 20.593 1.00 90.31 267 GLY A O 1
ATOM 2083 N N . PRO A 1 268 ? -0.877 -9.354 18.773 1.00 85.94 268 PRO A N 1
ATOM 2084 C CA . PRO A 1 268 ? -0.580 -10.621 19.430 1.00 85.94 268 PRO A CA 1
ATOM 2085 C C . PRO A 1 268 ? 0.815 -10.619 20.072 1.00 85.94 268 PRO A C 1
ATOM 2087 O O . PRO A 1 268 ? 1.761 -10.016 19.561 1.00 85.94 268 PRO A O 1
ATOM 2090 N N . GLY A 1 269 ? 0.972 -11.290 21.217 1.00 82.69 269 GLY A N 1
ATOM 2091 C CA . GLY A 1 269 ? 2.293 -11.466 21.837 1.00 82.69 269 GLY A CA 1
ATOM 2092 C C . GLY A 1 269 ? 2.981 -10.174 22.313 1.00 82.69 269 GLY A C 1
ATOM 2093 O O . GLY A 1 269 ? 4.206 -10.131 22.356 1.00 82.69 269 GLY A O 1
ATOM 2094 N N . LYS A 1 270 ? 2.215 -9.134 22.689 1.00 77.38 270 LYS A N 1
ATOM 2095 C CA . LYS A 1 270 ? 2.713 -7.794 23.090 1.00 77.38 270 LYS A CA 1
ATOM 2096 C C . LYS A 1 270 ? 3.408 -7.016 21.963 1.00 77.38 270 LYS A C 1
ATOM 2098 O O . LYS A 1 270 ? 4.158 -6.081 22.243 1.00 77.38 270 LYS A O 1
ATOM 2103 N N . SER A 1 271 ? 3.169 -7.387 20.710 1.00 87.75 271 SER A N 1
ATOM 2104 C CA . SER A 1 271 ? 3.590 -6.570 19.575 1.00 87.75 271 SER A CA 1
ATOM 2105 C C . SER A 1 271 ? 2.806 -5.253 19.534 1.00 87.75 271 SER A C 1
ATOM 2107 O O . SER A 1 271 ? 1.725 -5.126 20.113 1.00 87.75 271 SER A O 1
ATOM 2109 N N . CYS A 1 272 ? 3.387 -4.251 18.883 1.00 90.25 272 CYS A N 1
ATOM 2110 C CA . CYS A 1 272 ? 2.755 -2.965 18.629 1.00 90.25 272 CYS A CA 1
ATOM 2111 C C . CYS A 1 272 ? 2.644 -2.808 17.113 1.00 90.25 272 CYS A C 1
ATOM 2113 O O . CYS A 1 272 ? 3.670 -2.810 16.431 1.00 90.25 272 CYS A O 1
ATOM 2115 N N . ILE A 1 273 ? 1.420 -2.734 16.597 1.00 90.69 273 ILE A N 1
ATOM 2116 C CA . ILE A 1 273 ? 1.132 -2.666 15.165 1.00 90.69 273 ILE A CA 1
ATOM 2117 C C . ILE A 1 273 ? 0.850 -1.205 14.795 1.00 90.69 273 ILE A C 1
ATOM 2119 O O . ILE A 1 273 ? -0.106 -0.624 15.318 1.00 90.69 273 ILE A O 1
ATOM 2123 N N . PRO A 1 274 ? 1.649 -0.586 13.906 1.00 91.12 274 PRO A N 1
ATOM 2124 C CA . PRO A 1 274 ? 1.349 0.741 13.382 1.00 91.12 274 PRO A CA 1
ATOM 2125 C C . PRO A 1 274 ? -0.018 0.735 12.700 1.00 91.12 274 PRO A C 1
ATOM 2127 O O . PRO A 1 274 ? -0.253 -0.039 11.779 1.00 91.12 274 PRO A O 1
ATOM 2130 N N . THR A 1 275 ? -0.924 1.579 13.173 1.00 92.31 275 THR A N 1
ATOM 2131 C CA . THR A 1 275 ? -2.330 1.586 12.770 1.00 92.31 275 THR A CA 1
ATOM 2132 C C . THR A 1 275 ? -2.749 3.002 12.432 1.00 92.31 275 THR A C 1
ATOM 2134 O O . THR A 1 275 ? -2.449 3.937 13.176 1.00 92.31 275 THR A O 1
ATOM 2137 N N . THR A 1 276 ? -3.461 3.155 11.319 1.00 92.12 276 THR A N 1
ATOM 2138 C CA . THR A 1 276 ? -4.107 4.420 10.964 1.00 92.12 276 THR A CA 1
ATOM 2139 C C . THR A 1 276 ? -5.574 4.347 11.365 1.00 92.12 276 THR A C 1
ATOM 2141 O O . THR A 1 276 ? -6.268 3.403 11.000 1.00 92.12 276 THR A O 1
ATOM 2144 N N . VAL A 1 277 ? -6.042 5.339 12.113 1.00 91.31 277 VAL A N 1
ATOM 2145 C CA . VAL A 1 277 ? -7.436 5.494 12.524 1.00 91.31 277 VAL A CA 1
ATOM 2146 C C . VAL A 1 277 ? -8.073 6.569 11.654 1.00 91.31 277 VAL A C 1
ATOM 2148 O O . VAL A 1 277 ? -7.558 7.682 11.540 1.00 91.31 277 VAL A O 1
ATOM 2151 N N . ILE A 1 278 ? -9.198 6.224 11.036 1.00 90.75 278 ILE A N 1
ATOM 2152 C CA . ILE A 1 278 ? -9.998 7.122 10.204 1.00 90.75 278 ILE A CA 1
ATOM 2153 C C . ILE A 1 278 ? -11.471 6.993 10.577 1.00 90.75 278 ILE A C 1
ATOM 2155 O O . ILE A 1 278 ? -11.916 5.940 11.034 1.00 90.75 278 ILE A O 1
ATOM 2159 N N . LYS A 1 279 ? -12.239 8.060 10.352 1.00 89.50 279 LYS A N 1
ATOM 2160 C CA . LYS A 1 279 ? -13.696 8.019 10.489 1.00 89.50 279 LYS A CA 1
ATOM 2161 C C . LYS A 1 279 ? -14.262 7.148 9.375 1.00 89.50 279 LYS A C 1
ATOM 2163 O O . LYS A 1 279 ? -13.892 7.331 8.214 1.00 89.50 279 LYS A O 1
ATOM 2168 N N . ASN A 1 280 ? -15.147 6.217 9.722 1.00 82.88 280 ASN A N 1
ATOM 2169 C CA . ASN A 1 280 ? -15.825 5.402 8.723 1.00 82.88 280 ASN A CA 1
ATOM 2170 C C . ASN A 1 280 ? -16.669 6.323 7.817 1.00 82.88 280 ASN A C 1
ATOM 2172 O O . ASN A 1 280 ? -17.543 7.023 8.334 1.00 82.88 280 ASN A O 1
ATOM 2176 N N . PRO A 1 281 ? -16.433 6.353 6.491 1.00 69.81 281 PRO A N 1
ATOM 2177 C CA . PRO A 1 281 ? -17.183 7.214 5.577 1.00 69.81 281 PRO A CA 1
ATOM 2178 C C . PRO A 1 281 ? -18.678 6.877 5.517 1.00 69.81 281 PRO A C 1
ATOM 2180 O O . PRO A 1 281 ? -19.470 7.743 5.159 1.00 69.81 281 PRO A O 1
ATOM 2183 N N . ASN A 1 282 ? -19.063 5.654 5.898 1.00 71.38 282 ASN A N 1
ATOM 2184 C CA . ASN A 1 282 ? -20.454 5.200 5.873 1.00 71.38 282 ASN A CA 1
ATOM 2185 C C . ASN A 1 282 ? -21.232 5.490 7.167 1.00 71.38 282 ASN A C 1
ATOM 2187 O O . ASN A 1 282 ? -22.391 5.114 7.231 1.00 71.38 282 ASN A O 1
ATOM 2191 N N . GLY A 1 283 ? -20.605 6.153 8.148 1.00 56.38 283 GLY A N 1
ATOM 2192 C CA . GLY A 1 283 ? -21.241 6.797 9.303 1.00 56.38 283 GLY A CA 1
ATOM 2193 C C . GLY A 1 283 ? -22.465 6.103 9.904 1.00 56.38 283 GLY A C 1
ATOM 2194 O O . GLY A 1 283 ? -23.565 6.612 9.721 1.00 56.38 283 GLY A O 1
ATOM 2195 N N . ASP A 1 284 ? -22.234 5.042 10.678 1.00 47.12 284 ASP A N 1
ATOM 2196 C CA . ASP A 1 284 ? -23.114 4.631 11.781 1.00 47.12 284 ASP A CA 1
ATOM 2197 C C . ASP A 1 284 ? -22.316 4.685 13.092 1.00 47.12 284 ASP A C 1
ATOM 2199 O O . ASP A 1 284 ? -21.205 4.091 13.133 1.00 47.12 284 ASP A O 1
#

Secondary structure (DSSP, 8-state):
----------------------------S-----SSS---EEEEEEESSTT-BEEEE-HHHHHHHT--HHHHTTSBGGGGB-HHHHHHHHHHHH-GGGGGTTS-----------------HHHHHS----TT-S------------------PPPSS-------EEEEEEEEEEE-TTS-EEEEEEEEEEETTEEEEEEEEEP---EEEEE-TTSBEEEEEESHHHHH-TTTS-TT-BHHHH-TT--HHHHH-THHHHHH-EEEEE-GGG-EEEEE----TT--

Foldseek 3Di:
DDDDDDDDDDDDDDDDDDDDDDDDDDDPDDDPDDDDDPQLKWKFKFFLDPPRATCFIDVSVCVVQVHDRVVSNRDRPLQFFDPVCSVVVNCLSPDLCLLPVPDDPPPVDPDPDPDDDDPDPVVVVPPDPPPPPDDDDDPDDPPDDDDDPPDPDDPPAPPDPWSFKSFDQDKGWTAHPVRDIFIWGWTWTGDRRIIMIITGTDDDWDKDFDADPQQWTADIDTPCCQFANPPQDDGRDHVCSQFVPDDPVCSNPVVVLQVVQWGFTQHPPRHTDTGGDDDDPVHD

Radius of gyration: 28.64 Å; chains: 1; bounding box: 81×92×57 Å

Sequence (284 aa):
METLAQPYAVSDSLSSSGYNLGLGMGSMLHTHSSKWTPVSQAVFRTEAKAPWTIISANDLACLVFGVTQSEVRKLSILEVVQVERRQWLESKLQDPTTDATAKSHNSNVKPRFNMLRGNGVTAQLLSKPSSRQKTGRRAQTDDGYGSSKRNPRKPNHPATKSRGVLLCGDVVPIQKRNGTTGSASFWVMEKRGGLIWVLEEITENVAYLTYDERGQLTKIEGDTDEIWGRDVAKSEMPLTKLFPQMPAECVSDFEKLLDFKYFGARGPGKSCIPTTVIKNPNGD

pLDDT: mean 73.68, std 23.12, range [28.86, 97.88]